Protein AF-A0AAW3HZI1-F1 (afdb_monomer_lite)

Radius of gyration: 35.92 Å; chains: 1; bounding box: 66×34×96 Å

pLDDT: mean 71.45, std 9.19, range [39.97, 85.44]

Structure (mmCIF, N/CA/C/O backbone):
data_AF-A0AAW3HZI1-F1
#
_entry.id   AF-A0AAW3HZI1-F1
#
loop_
_atom_site.group_PDB
_atom_site.id
_atom_site.type_symbol
_atom_site.label_atom_id
_atom_site.label_alt_id
_atom_site.label_comp_id
_atom_site.label_asym_id
_atom_site.label_entity_id
_atom_site.label_seq_id
_atom_site.pdbx_PDB_ins_code
_atom_site.Cartn_x
_atom_site.Cartn_y
_atom_site.Cartn_z
_atom_site.occupancy
_atom_site.B_iso_or_equiv
_atom_site.auth_seq_id
_atom_site.auth_comp_id
_atom_site.auth_asym_id
_atom_site.auth_atom_id
_atom_site.pdbx_PDB_model_num
ATOM 1 N N . MET A 1 1 ? 4.595 4.277 -28.064 1.00 52.09 1 MET A N 1
ATOM 2 C CA . MET A 1 1 ? 5.107 4.530 -29.430 1.00 52.09 1 MET A CA 1
ATOM 3 C C . MET A 1 1 ? 5.640 3.208 -29.965 1.00 52.09 1 MET A C 1
ATOM 5 O O . MET A 1 1 ? 6.454 2.597 -29.286 1.00 52.09 1 MET A O 1
ATOM 9 N N . LYS A 1 2 ? 5.067 2.671 -31.049 1.00 56.81 2 LYS A N 1
ATOM 10 C CA . LYS A 1 2 ? 5.313 1.282 -31.478 1.00 56.81 2 LYS A CA 1
ATOM 11 C C . LYS A 1 2 ? 6.770 1.126 -31.933 1.00 56.81 2 LYS A C 1
ATOM 13 O O . LYS A 1 2 ? 7.226 1.916 -32.753 1.00 56.81 2 LYS A O 1
ATOM 18 N N . TRP A 1 3 ? 7.456 0.094 -31.434 1.00 57.25 3 TRP A N 1
ATOM 19 C CA . TRP A 1 3 ? 8.826 -0.312 -31.801 1.00 57.25 3 TRP A CA 1
ATOM 20 C C . TRP A 1 3 ? 9.090 -0.329 -33.320 1.00 57.25 3 TRP A C 1
ATOM 22 O O . TRP A 1 3 ? 10.230 -0.175 -33.751 1.00 57.25 3 TRP A O 1
ATOM 32 N N . SER A 1 4 ? 8.041 -0.473 -34.139 1.00 62.81 4 SER A N 1
ATOM 33 C CA . SER A 1 4 ? 8.135 -0.394 -35.596 1.00 62.81 4 SER A CA 1
ATOM 34 C C . SER A 1 4 ? 8.578 0.982 -36.101 1.00 62.81 4 SER A C 1
ATOM 36 O O . SER A 1 4 ? 9.429 1.032 -36.972 1.00 62.81 4 SER A O 1
ATOM 38 N N . ILE A 1 5 ? 8.080 2.088 -35.535 1.00 70.06 5 ILE A N 1
ATOM 39 C CA . ILE A 1 5 ? 8.359 3.454 -36.026 1.00 70.06 5 ILE A CA 1
ATOM 40 C C . ILE A 1 5 ? 9.837 3.799 -35.854 1.00 70.06 5 ILE A C 1
ATOM 42 O O . ILE A 1 5 ? 10.472 4.354 -36.743 1.00 70.06 5 ILE A O 1
ATOM 46 N N . VAL A 1 6 ? 10.382 3.421 -34.704 1.00 69.00 6 VAL A N 1
ATOM 47 C CA . VAL A 1 6 ? 11.776 3.639 -34.336 1.00 69.00 6 VAL A CA 1
ATOM 48 C C . VAL A 1 6 ? 12.701 2.875 -35.299 1.00 69.00 6 VAL A C 1
ATOM 50 O O . VAL A 1 6 ? 13.578 3.475 -35.915 1.00 69.00 6 VAL A O 1
ATOM 53 N N . ARG A 1 7 ? 12.406 1.595 -35.570 1.00 72.50 7 ARG A N 1
ATOM 54 C CA . ARG A 1 7 ? 13.121 0.788 -36.579 1.00 72.50 7 ARG A CA 1
ATOM 55 C C . ARG A 1 7 ? 12.982 1.331 -38.007 1.00 72.50 7 ARG A C 1
ATOM 57 O O . ARG A 1 7 ? 13.950 1.293 -38.769 1.00 72.50 7 ARG A O 1
ATOM 64 N N . THR A 1 8 ? 11.811 1.858 -38.369 1.00 76.44 8 THR A N 1
ATOM 65 C CA . THR A 1 8 ? 11.578 2.486 -39.679 1.00 76.44 8 THR A CA 1
ATOM 66 C C . THR A 1 8 ? 12.446 3.732 -39.858 1.00 76.44 8 THR A C 1
ATOM 68 O O . THR A 1 8 ? 13.076 3.880 -40.900 1.00 76.44 8 THR A O 1
ATOM 71 N N . ILE A 1 9 ? 12.544 4.594 -38.842 1.00 78.75 9 IL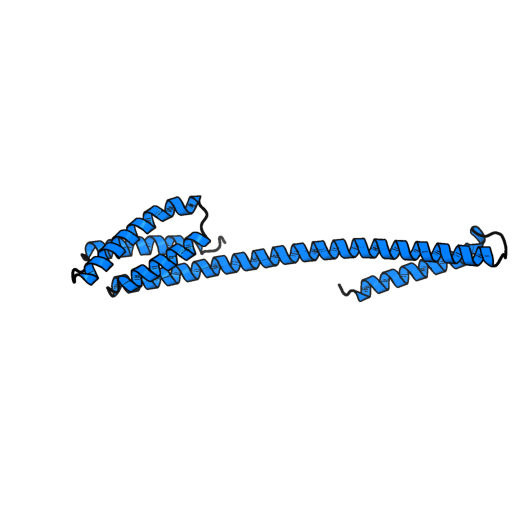E A N 1
ATOM 72 C CA . ILE A 1 9 ? 13.356 5.819 -38.905 1.00 78.75 9 ILE A CA 1
ATOM 73 C C . ILE A 1 9 ? 14.845 5.490 -39.089 1.00 78.75 9 ILE A C 1
ATOM 75 O O . ILE A 1 9 ? 15.500 6.104 -39.931 1.00 78.75 9 ILE A O 1
ATOM 79 N N . TYR A 1 10 ? 15.379 4.491 -38.377 1.00 72.19 10 TYR A N 1
ATOM 80 C CA . TYR A 1 10 ? 16.785 4.095 -38.537 1.00 72.19 10 TYR A CA 1
ATOM 81 C C . TYR A 1 10 ? 17.070 3.452 -39.893 1.00 72.19 10 TYR A C 1
ATOM 83 O O . TYR A 1 10 ? 18.114 3.716 -40.482 1.00 72.19 10 TYR A O 1
ATOM 91 N N . SER A 1 11 ? 16.130 2.662 -40.422 1.00 76.38 11 SER A N 1
ATOM 92 C CA . SER A 1 11 ? 16.260 2.082 -41.765 1.00 76.38 11 SER A CA 1
ATOM 93 C C . SER A 1 11 ? 16.314 3.173 -42.839 1.00 76.38 11 SER A C 1
ATOM 95 O O . SER A 1 11 ? 17.112 3.085 -43.771 1.00 76.38 11 SER A O 1
ATOM 97 N N . ILE A 1 12 ? 15.520 4.238 -42.677 1.00 82.31 12 ILE A N 1
ATOM 98 C CA . ILE A 1 12 ? 15.541 5.403 -43.569 1.00 82.31 12 ILE A CA 1
ATOM 99 C C . ILE A 1 12 ? 16.868 6.160 -43.438 1.00 82.31 12 ILE A C 1
ATOM 101 O O . ILE A 1 12 ? 17.502 6.439 -44.453 1.00 82.31 12 ILE A O 1
ATOM 105 N N . MET A 1 13 ? 17.332 6.453 -42.216 1.00 81.25 13 MET A N 1
ATOM 106 C CA . MET A 1 13 ? 18.620 7.133 -42.015 1.00 81.25 13 MET A CA 1
ATOM 107 C C . MET A 1 13 ? 19.802 6.328 -42.569 1.00 81.25 13 MET A C 1
ATOM 109 O O . MET A 1 13 ? 20.637 6.895 -43.268 1.00 81.25 13 MET A O 1
ATOM 113 N N . GLY A 1 14 ? 19.847 5.013 -42.334 1.00 79.44 14 GLY A N 1
ATOM 114 C CA . GLY A 1 14 ? 20.889 4.141 -42.881 1.00 79.44 14 GLY A CA 1
ATOM 115 C C . GLY A 1 14 ? 20.886 4.109 -44.412 1.00 79.44 14 GLY A C 1
ATOM 116 O O . GLY A 1 14 ? 21.945 4.206 -45.029 1.00 79.44 14 GLY A O 1
ATOM 117 N N . GLY A 1 15 ? 19.701 4.065 -45.030 1.00 80.81 15 GLY A N 1
ATOM 118 C CA . GLY A 1 15 ? 19.552 4.159 -46.485 1.00 80.81 15 GLY A CA 1
ATOM 119 C C . GLY A 1 15 ? 20.051 5.491 -47.054 1.00 80.81 15 GLY A C 1
ATOM 120 O O . GLY A 1 15 ? 20.770 5.501 -48.052 1.00 80.81 15 GLY A O 1
ATOM 121 N N . VAL A 1 16 ? 19.742 6.611 -46.392 1.00 82.31 16 VAL A N 1
ATOM 122 C CA . VAL A 1 16 ? 20.236 7.944 -46.783 1.00 82.31 16 VAL A CA 1
ATOM 123 C C . VAL A 1 16 ? 21.760 8.026 -46.658 1.00 82.31 16 VAL A C 1
ATOM 125 O O . VAL A 1 16 ? 22.422 8.521 -47.569 1.00 82.31 16 VAL A O 1
ATOM 128 N N . SER A 1 17 ? 22.341 7.504 -45.576 1.00 77.69 17 SER A N 1
ATOM 129 C CA . SER A 1 17 ? 23.795 7.474 -45.390 1.00 77.69 17 SER A CA 1
ATOM 130 C C . SER A 1 17 ? 24.508 6.612 -46.437 1.00 77.69 17 SER A C 1
ATOM 132 O O . SER A 1 17 ? 25.537 7.033 -46.962 1.00 77.69 17 SER A O 1
ATOM 134 N N . LEU A 1 18 ? 23.951 5.449 -46.797 1.00 79.94 18 LEU A N 1
ATOM 135 C CA . LEU A 1 18 ? 24.472 4.599 -47.877 1.00 79.94 18 LEU A CA 1
ATOM 136 C C . LEU A 1 18 ? 24.398 5.295 -49.242 1.00 79.94 18 LEU A C 1
ATOM 138 O O . LEU A 1 18 ? 25.352 5.239 -50.016 1.00 79.94 18 LEU A O 1
ATOM 142 N N . TYR A 1 19 ? 23.294 5.991 -49.521 1.00 80.69 19 TYR A N 1
ATOM 143 C CA . TYR A 1 19 ? 23.123 6.768 -50.748 1.00 80.69 19 TYR A CA 1
ATOM 144 C C . TYR A 1 19 ? 24.157 7.903 -50.865 1.00 80.69 19 TYR A C 1
ATOM 146 O O . TYR A 1 19 ? 24.784 8.082 -51.913 1.00 80.69 19 TYR A O 1
ATOM 154 N N . PHE A 1 20 ? 24.402 8.640 -49.778 1.00 80.00 20 PHE A N 1
ATOM 155 C CA . PHE A 1 20 ? 25.441 9.674 -49.740 1.00 80.00 20 PHE A CA 1
ATOM 156 C C . PHE A 1 20 ? 26.854 9.095 -49.890 1.00 80.00 20 PHE A C 1
ATOM 158 O O . PHE A 1 20 ? 27.650 9.643 -50.653 1.00 80.00 20 PHE A O 1
ATOM 165 N N . ALA A 1 21 ? 27.156 7.976 -49.224 1.00 77.25 21 ALA A N 1
ATOM 166 C CA . ALA A 1 21 ? 28.450 7.299 -49.336 1.00 77.25 21 ALA A CA 1
ATOM 167 C C . ALA A 1 21 ? 28.721 6.799 -50.766 1.00 77.25 21 ALA A C 1
ATOM 169 O O . ALA A 1 21 ? 29.821 6.973 -51.282 1.00 77.25 21 ALA A O 1
ATOM 170 N N . GLY A 1 22 ? 27.706 6.250 -51.441 1.00 75.81 22 GLY A N 1
ATOM 171 C CA . GLY A 1 22 ? 27.824 5.802 -52.830 1.00 75.81 22 GLY A CA 1
ATOM 172 C C . GLY A 1 22 ? 28.039 6.953 -53.819 1.00 75.81 22 GLY A C 1
ATOM 173 O O . GLY A 1 22 ? 28.925 6.878 -54.664 1.00 75.81 22 GLY A O 1
ATOM 174 N N . THR A 1 23 ? 27.272 8.040 -53.691 1.00 78.75 23 THR A N 1
ATOM 175 C CA . THR A 1 23 ? 27.338 9.195 -54.615 1.00 78.75 23 THR A CA 1
ATOM 176 C C . THR A 1 23 ? 28.601 10.042 -54.462 1.00 78.75 23 THR A C 1
ATOM 178 O O . THR A 1 23 ? 29.004 10.711 -55.407 1.00 78.75 23 THR A O 1
ATOM 181 N N . HIS A 1 24 ? 29.236 10.025 -53.288 1.00 78.19 24 HIS A N 1
ATOM 182 C CA . HIS A 1 24 ? 30.436 10.817 -52.998 1.00 78.19 24 HIS A CA 1
ATOM 183 C C . HIS A 1 24 ? 31.712 9.973 -52.895 1.00 78.19 24 HIS A C 1
ATOM 185 O O . HIS A 1 24 ? 32.760 10.503 -52.523 1.00 78.19 24 HIS A O 1
ATOM 191 N N . LYS A 1 25 ? 31.644 8.682 -53.241 1.00 71.56 25 LYS A N 1
ATOM 192 C CA . LYS A 1 25 ? 32.754 7.722 -53.162 1.00 71.56 25 LYS A CA 1
ATOM 193 C C . LYS A 1 25 ? 34.033 8.232 -53.838 1.00 71.56 25 LYS A C 1
ATOM 195 O O . LYS A 1 25 ? 35.118 8.108 -53.277 1.00 71.56 25 LYS A O 1
ATOM 200 N N . GLU A 1 26 ? 33.893 8.876 -54.995 1.00 69.31 26 GLU A N 1
ATOM 201 C CA . GLU A 1 26 ? 35.005 9.420 -55.792 1.00 69.31 26 GLU A CA 1
ATOM 202 C C . GLU A 1 26 ? 35.805 10.517 -55.070 1.00 69.31 26 GLU A C 1
ATOM 204 O O . GLU A 1 26 ? 36.959 10.761 -55.407 1.00 69.31 26 GLU A O 1
ATOM 209 N N . LYS A 1 27 ? 35.234 11.167 -54.045 1.00 68.69 27 LYS A N 1
ATOM 210 C CA . LYS A 1 27 ? 35.961 12.149 -53.221 1.00 68.69 27 LYS A CA 1
ATOM 211 C C . LYS A 1 27 ? 36.895 11.499 -52.198 1.00 68.69 27 LYS A C 1
ATOM 213 O O . LYS A 1 27 ? 37.758 12.184 -51.659 1.00 68.69 27 LYS A O 1
ATOM 218 N N . PHE A 1 28 ? 36.698 10.215 -51.902 1.00 62.69 28 PHE A N 1
ATOM 219 C CA . PHE A 1 28 ? 37.429 9.486 -50.862 1.00 62.69 28 PHE A CA 1
ATOM 220 C C . PHE A 1 28 ? 38.364 8.418 -51.426 1.00 62.69 28 PHE A C 1
ATOM 222 O O . PHE A 1 28 ? 39.363 8.092 -50.790 1.00 62.69 28 PHE A O 1
ATOM 229 N N . ILE A 1 29 ? 38.061 7.885 -52.610 1.00 68.06 29 ILE A N 1
ATOM 230 C CA . ILE A 1 29 ? 38.869 6.864 -53.272 1.00 68.06 29 ILE A CA 1
ATOM 231 C C . ILE A 1 29 ? 39.241 7.364 -54.664 1.00 68.06 29 ILE A C 1
ATOM 233 O O . ILE A 1 29 ? 38.394 7.452 -55.550 1.00 68.06 29 ILE A O 1
ATOM 237 N N . SER A 1 30 ? 40.527 7.640 -54.861 1.00 62.03 30 SER A N 1
ATOM 238 C CA . SER A 1 30 ? 41.097 7.961 -56.170 1.00 62.03 30 SER A CA 1
ATOM 239 C C . SER A 1 30 ? 41.748 6.705 -56.756 1.00 62.03 30 SER A C 1
ATOM 241 O O . SER A 1 30 ? 42.955 6.514 -56.630 1.00 62.03 30 SER A O 1
ATOM 243 N N . GLY A 1 31 ? 40.950 5.808 -57.345 1.00 61.97 31 GLY A N 1
ATOM 244 C CA . GLY A 1 31 ? 41.444 4.609 -58.041 1.00 61.97 31 GLY A CA 1
ATOM 245 C C . GLY A 1 31 ? 40.458 3.434 -58.065 1.00 61.97 31 GLY A C 1
ATOM 246 O O . GLY A 1 31 ? 39.653 3.273 -57.157 1.00 61.97 31 GLY A O 1
ATOM 247 N N . THR A 1 32 ? 40.532 2.591 -59.098 1.00 62.53 32 THR A N 1
ATOM 248 C CA . THR A 1 32 ? 39.622 1.455 -59.367 1.00 62.53 32 THR A CA 1
ATOM 249 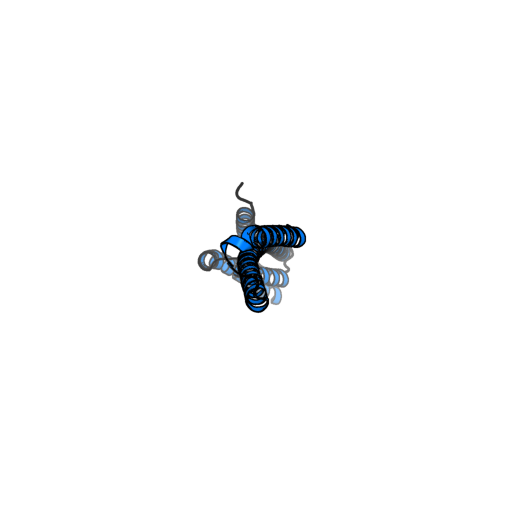C C . THR A 1 32 ? 40.166 0.108 -58.864 1.00 62.53 32 THR A C 1
ATOM 251 O O . THR A 1 32 ? 40.095 -0.906 -59.558 1.00 62.53 32 THR A O 1
ATOM 254 N N . ASN A 1 33 ? 40.731 0.077 -57.654 1.00 75.56 33 ASN A N 1
ATOM 255 C CA . ASN A 1 33 ? 41.208 -1.167 -57.040 1.00 75.56 33 ASN A CA 1
ATOM 256 C C . ASN A 1 33 ? 40.074 -1.848 -56.258 1.00 75.56 33 ASN A C 1
ATOM 258 O O . ASN A 1 33 ? 39.544 -1.275 -55.306 1.00 75.56 33 ASN A O 1
ATOM 262 N N . VAL A 1 34 ? 39.741 -3.089 -56.626 1.00 73.06 34 VAL A N 1
ATOM 263 C CA . VAL A 1 34 ? 38.637 -3.873 -56.030 1.00 73.06 34 VAL A CA 1
ATOM 264 C C . VAL A 1 34 ? 38.792 -4.039 -54.509 1.00 73.06 34 VAL A C 1
ATOM 266 O O . VAL A 1 34 ? 37.808 -3.944 -53.777 1.00 73.06 34 VAL A O 1
ATOM 269 N N . ASP A 1 35 ? 40.023 -4.199 -54.017 1.00 73.25 35 ASP A N 1
ATOM 270 C CA . ASP A 1 35 ? 40.304 -4.331 -52.579 1.00 73.25 35 ASP A CA 1
ATOM 271 C C . ASP A 1 35 ? 40.024 -3.039 -51.794 1.00 73.25 35 ASP A C 1
ATOM 273 O O . ASP A 1 35 ? 39.541 -3.076 -50.659 1.00 73.25 35 ASP A O 1
ATOM 277 N N . VAL A 1 36 ? 40.281 -1.879 -52.409 1.00 74.06 36 VAL A N 1
ATOM 278 C CA . VAL A 1 36 ? 40.040 -0.561 -51.799 1.00 74.06 36 VAL A CA 1
ATOM 279 C C . VAL A 1 36 ? 38.539 -0.280 -51.722 1.00 74.06 36 VAL A C 1
ATOM 281 O O . VAL A 1 36 ? 38.048 0.228 -50.714 1.00 74.06 36 VAL A O 1
ATOM 284 N N . ASP A 1 37 ? 37.795 -0.695 -52.745 1.00 72.81 37 ASP A N 1
ATOM 285 C CA . ASP A 1 37 ? 36.337 -0.602 -52.780 1.00 72.81 37 ASP A CA 1
ATOM 286 C C . ASP A 1 37 ? 35.670 -1.470 -51.711 1.00 72.81 37 ASP A C 1
ATOM 288 O O . ASP A 1 37 ? 34.771 -1.004 -51.005 1.00 72.81 37 ASP A O 1
ATOM 292 N N . LEU A 1 38 ? 36.124 -2.717 -51.552 1.00 78.75 38 LEU A N 1
ATOM 293 C CA . LEU A 1 38 ? 35.603 -3.618 -50.526 1.00 78.75 38 LEU A CA 1
ATOM 294 C C . LEU A 1 38 ? 35.899 -3.088 -49.115 1.00 78.75 38 LEU A C 1
ATOM 296 O O . LEU A 1 38 ? 35.016 -3.091 -48.255 1.00 78.75 38 LEU A O 1
ATOM 300 N N . SER A 1 39 ? 37.116 -2.585 -48.887 1.00 78.31 39 SER A N 1
ATOM 301 C CA . SER A 1 39 ? 37.526 -1.994 -47.607 1.00 78.31 39 SER A CA 1
ATOM 302 C C . SER A 1 39 ? 36.697 -0.754 -47.244 1.00 78.31 39 SER A C 1
ATOM 304 O O . SER A 1 39 ? 36.273 -0.599 -46.093 1.00 78.31 39 SER A O 1
ATOM 306 N N . TYR A 1 40 ? 36.382 0.095 -48.226 1.00 79.00 40 TYR A N 1
ATOM 307 C CA . TYR A 1 40 ? 35.528 1.265 -48.023 1.00 79.00 40 TYR A CA 1
ATOM 308 C C . TYR A 1 40 ? 34.109 0.877 -47.601 1.00 79.00 40 TYR A C 1
ATOM 310 O O . TYR A 1 40 ? 33.614 1.365 -46.584 1.00 79.00 40 TYR A O 1
ATOM 318 N N . TRP A 1 41 ? 33.467 -0.048 -48.321 1.00 78.75 41 TRP A N 1
ATOM 319 C CA . TRP A 1 41 ? 32.118 -0.504 -47.974 1.00 78.75 41 TRP A CA 1
ATOM 320 C C . TRP A 1 41 ? 32.069 -1.229 -46.629 1.00 78.75 41 TRP A C 1
ATOM 322 O O . TRP A 1 41 ? 31.125 -1.018 -45.866 1.00 78.75 41 TRP A O 1
ATOM 332 N N . ALA A 1 42 ? 33.096 -2.018 -46.299 1.00 77.94 42 ALA A N 1
ATOM 333 C CA . ALA A 1 42 ? 33.224 -2.636 -44.982 1.00 77.94 42 ALA A CA 1
ATOM 334 C C . ALA A 1 42 ? 33.292 -1.573 -43.873 1.00 77.94 42 ALA A C 1
ATOM 336 O O . ALA A 1 42 ? 32.569 -1.663 -42.882 1.00 77.94 42 ALA A O 1
ATOM 337 N N . THR A 1 43 ? 34.080 -0.515 -44.076 1.00 80.00 43 THR A N 1
ATOM 338 C CA . THR A 1 43 ? 34.211 0.593 -43.117 1.00 80.00 43 THR A CA 1
ATOM 339 C C . THR A 1 43 ? 32.891 1.349 -42.934 1.00 80.00 43 THR A C 1
ATOM 341 O O . THR A 1 43 ? 32.484 1.627 -41.804 1.00 80.00 43 THR A O 1
ATOM 344 N N . VAL A 1 44 ? 32.177 1.634 -44.029 1.00 80.25 44 VAL A N 1
ATOM 345 C CA . VAL A 1 44 ? 30.852 2.277 -43.993 1.00 80.25 44 VAL A CA 1
ATOM 346 C C . VAL A 1 44 ? 29.835 1.403 -43.251 1.00 80.25 44 VAL A C 1
ATOM 348 O O . VAL A 1 44 ? 29.080 1.911 -42.419 1.00 80.25 44 VAL A O 1
ATOM 351 N N . ALA A 1 45 ? 29.837 0.090 -43.495 1.00 77.69 45 ALA A N 1
ATOM 352 C CA . ALA A 1 45 ? 28.947 -0.851 -42.820 1.00 77.69 45 ALA A CA 1
ATOM 353 C C . ALA A 1 45 ? 29.207 -0.907 -41.305 1.00 77.69 45 ALA A C 1
ATOM 355 O O . ALA A 1 45 ? 28.263 -0.829 -40.517 1.00 77.69 45 ALA A O 1
ATOM 356 N N . THR A 1 46 ? 30.473 -0.974 -40.882 1.00 82.25 46 THR A N 1
ATOM 357 C CA . THR A 1 46 ? 30.844 -0.963 -39.459 1.00 82.25 46 THR A CA 1
ATOM 358 C C . THR A 1 46 ? 30.442 0.345 -38.777 1.00 82.25 46 THR A C 1
ATOM 360 O O . THR A 1 46 ? 29.915 0.323 -37.664 1.00 82.25 46 THR A O 1
ATOM 363 N N . PHE A 1 47 ? 30.633 1.486 -39.444 1.00 78.88 47 PHE A N 1
ATOM 364 C CA . PHE A 1 47 ? 30.242 2.788 -38.904 1.00 78.88 47 PHE A CA 1
ATOM 365 C C . PHE A 1 47 ? 28.721 2.904 -38.716 1.00 78.88 47 PHE A C 1
ATOM 367 O O . PHE A 1 47 ? 28.249 3.366 -37.675 1.00 78.88 47 PHE A O 1
ATOM 374 N N . LEU A 1 48 ? 27.941 2.418 -39.686 1.00 78.62 48 LEU A N 1
ATOM 375 C CA . LEU A 1 48 ? 26.480 2.374 -39.588 1.00 78.62 48 LEU A CA 1
ATOM 376 C C . LEU A 1 48 ? 26.000 1.445 -38.471 1.00 78.62 48 LEU A C 1
ATOM 378 O O . LEU A 1 48 ? 25.113 1.824 -37.705 1.00 78.62 48 LEU A O 1
ATOM 382 N N . ALA A 1 49 ? 26.606 0.264 -38.338 1.00 78.00 49 ALA A N 1
ATOM 383 C CA . ALA A 1 49 ? 26.286 -0.669 -37.261 1.00 78.00 49 ALA A CA 1
ATOM 384 C C . ALA A 1 49 ? 26.523 -0.040 -35.877 1.00 78.00 49 ALA A C 1
ATOM 386 O O . ALA A 1 49 ? 25.692 -0.186 -34.979 1.00 78.00 49 ALA A O 1
ATOM 387 N N . LEU A 1 50 ? 27.610 0.722 -35.720 1.00 76.94 50 LEU A N 1
ATOM 388 C CA . LEU A 1 50 ? 27.927 1.413 -34.472 1.00 76.94 50 LEU A CA 1
ATOM 389 C C . LEU A 1 50 ? 26.896 2.500 -34.127 1.00 76.94 50 LEU A C 1
ATOM 391 O O . LEU A 1 50 ? 26.459 2.593 -32.980 1.00 76.94 50 LEU A O 1
ATOM 395 N N . LEU A 1 51 ? 26.470 3.302 -35.108 1.00 76.75 51 LEU A N 1
ATOM 396 C CA . LEU A 1 51 ? 25.460 4.345 -34.894 1.00 76.75 51 LEU A CA 1
ATOM 397 C C . LEU A 1 51 ? 24.102 3.766 -34.489 1.00 76.75 51 LEU A C 1
ATOM 399 O O . LEU A 1 51 ? 23.454 4.299 -33.586 1.00 76.75 51 LEU A O 1
ATOM 403 N N . ILE A 1 52 ? 23.693 2.659 -35.117 1.00 78.75 52 ILE A N 1
ATOM 404 C CA . ILE A 1 52 ? 22.462 1.948 -34.753 1.00 78.75 52 ILE A CA 1
ATOM 405 C C . ILE A 1 52 ? 22.568 1.423 -33.318 1.00 78.75 52 ILE A C 1
ATOM 407 O O . ILE A 1 52 ? 21.667 1.668 -32.519 1.00 78.75 52 ILE A O 1
ATOM 411 N N . ALA A 1 53 ? 23.688 0.790 -32.959 1.00 74.62 53 ALA A N 1
ATOM 412 C CA . ALA A 1 53 ? 23.897 0.259 -31.614 1.00 74.62 53 ALA A CA 1
ATOM 413 C C . ALA A 1 53 ? 23.827 1.354 -30.532 1.00 74.62 53 ALA A C 1
ATOM 415 O O . ALA A 1 53 ? 23.151 1.185 -29.517 1.00 74.62 53 ALA A O 1
ATOM 416 N N . ILE A 1 54 ? 24.463 2.511 -30.752 1.00 71.75 54 ILE A N 1
ATOM 417 C CA . ILE A 1 54 ? 24.403 3.643 -29.810 1.00 71.75 54 ILE A CA 1
ATOM 418 C C . ILE A 1 54 ? 22.966 4.167 -29.682 1.00 71.75 54 ILE A C 1
ATOM 420 O O . ILE A 1 54 ? 22.490 4.404 -28.568 1.00 71.75 54 ILE A O 1
ATOM 424 N N . ALA A 1 55 ? 22.254 4.322 -30.801 1.00 72.00 55 ALA A N 1
ATOM 425 C CA . ALA A 1 55 ? 20.869 4.780 -30.796 1.00 72.00 55 ALA A CA 1
ATOM 426 C C . ALA A 1 55 ? 19.942 3.808 -30.044 1.00 72.00 55 ALA A C 1
ATOM 428 O O . ALA A 1 55 ? 19.096 4.249 -29.261 1.00 72.00 55 ALA A O 1
ATOM 429 N N . GLU A 1 56 ? 20.130 2.497 -30.217 1.00 72.19 56 GLU A N 1
ATOM 430 C CA . GLU A 1 56 ? 19.379 1.465 -29.498 1.00 72.19 56 GLU A CA 1
ATOM 431 C C . GLU A 1 56 ? 19.654 1.489 -27.993 1.00 72.19 56 GLU A C 1
ATOM 433 O O . GLU A 1 56 ? 18.715 1.376 -27.199 1.00 72.19 56 GLU A O 1
ATOM 438 N N . ILE A 1 57 ? 20.906 1.702 -27.580 1.00 71.50 57 ILE A N 1
ATOM 439 C CA . ILE A 1 57 ? 21.276 1.815 -26.163 1.00 71.50 57 ILE A CA 1
ATOM 440 C C . ILE A 1 57 ? 20.617 3.046 -25.530 1.00 71.50 57 ILE A C 1
ATOM 442 O O . ILE A 1 57 ? 19.996 2.936 -24.470 1.00 71.50 57 ILE A O 1
ATOM 446 N N . VAL A 1 58 ? 20.693 4.211 -26.182 1.00 69.62 58 VAL A N 1
ATOM 447 C CA . VAL A 1 58 ? 20.085 5.456 -25.677 1.00 69.62 58 VAL A CA 1
ATOM 448 C C . VAL A 1 58 ? 18.563 5.325 -25.593 1.00 69.62 58 VAL A C 1
ATOM 450 O O . VAL A 1 58 ? 17.957 5.709 -24.587 1.00 69.62 58 VAL A O 1
ATOM 453 N N . HIS A 1 59 ? 17.936 4.740 -26.615 1.00 70.38 59 HIS A N 1
ATOM 454 C CA . HIS A 1 59 ? 16.495 4.508 -26.621 1.00 70.38 59 HIS A CA 1
ATOM 455 C C . HIS A 1 59 ? 16.070 3.530 -25.519 1.00 70.38 59 HIS A C 1
ATOM 457 O O . HIS A 1 59 ? 15.113 3.801 -24.790 1.00 70.38 59 HIS A O 1
ATOM 463 N N . SER A 1 60 ? 16.815 2.438 -25.341 1.00 63.62 60 SER A N 1
ATOM 464 C CA . SER A 1 60 ? 16.569 1.450 -24.286 1.00 63.62 60 SER A CA 1
ATOM 465 C C . SER A 1 60 ? 16.717 2.068 -22.897 1.00 63.62 60 SER A C 1
ATOM 467 O O . SER A 1 60 ? 15.866 1.858 -22.037 1.00 63.62 60 SER A O 1
ATOM 469 N N . ALA A 1 61 ? 17.729 2.911 -22.681 1.00 63.34 61 ALA A N 1
ATOM 470 C CA . ALA A 1 61 ? 17.908 3.633 -21.424 1.00 63.34 61 ALA A CA 1
ATOM 471 C C . ALA A 1 61 ? 16.730 4.578 -21.122 1.00 63.34 61 ALA A C 1
ATOM 473 O O . ALA A 1 61 ? 16.261 4.648 -19.983 1.00 63.34 61 ALA A O 1
ATOM 474 N N . HIS A 1 62 ? 16.213 5.281 -22.134 1.00 68.12 62 HIS A N 1
ATOM 475 C CA . HIS A 1 62 ? 15.053 6.157 -21.974 1.00 68.12 62 HIS A CA 1
ATOM 476 C C . HIS A 1 62 ? 13.762 5.368 -21.701 1.00 68.12 62 HIS A C 1
ATOM 478 O O . HIS A 1 62 ? 12.977 5.742 -20.826 1.00 68.12 62 HIS A O 1
ATOM 484 N N . ALA A 1 63 ? 13.549 4.254 -22.408 1.00 60.16 63 ALA A N 1
ATOM 485 C CA . ALA A 1 63 ? 12.415 3.363 -22.179 1.00 60.16 63 ALA A CA 1
ATOM 486 C C . ALA A 1 63 ? 12.430 2.790 -20.753 1.00 60.16 63 ALA A C 1
ATOM 488 O O . ALA A 1 63 ? 11.405 2.818 -20.073 1.00 60.16 63 ALA A O 1
ATOM 489 N N . THR A 1 64 ? 13.598 2.370 -20.260 1.00 60.34 64 THR A N 1
ATOM 490 C CA . THR A 1 64 ? 13.777 1.867 -18.890 1.00 60.34 64 THR A CA 1
ATOM 491 C C . THR A 1 64 ? 13.469 2.934 -17.840 1.00 60.34 64 THR A C 1
ATOM 493 O O . THR A 1 64 ? 12.734 2.658 -16.895 1.00 60.34 64 THR A O 1
ATOM 496 N N . LYS A 1 65 ? 13.940 4.177 -18.020 1.00 62.94 65 LYS A N 1
ATOM 497 C CA . LYS A 1 65 ? 13.603 5.292 -17.113 1.00 62.94 65 LYS A CA 1
ATOM 498 C C . LYS A 1 65 ? 12.102 5.593 -17.096 1.00 62.94 65 LYS A C 1
ATOM 500 O O . LYS A 1 65 ? 11.530 5.824 -16.033 1.00 62.94 65 LYS A O 1
ATOM 505 N N . SER A 1 66 ? 11.450 5.558 -18.260 1.00 58.03 66 SER A N 1
ATOM 506 C CA . SER A 1 66 ? 10.002 5.767 -18.373 1.00 58.03 66 SER A CA 1
ATOM 507 C C . SER A 1 66 ? 9.198 4.646 -17.702 1.00 58.03 66 SER A C 1
ATOM 509 O O . SER A 1 66 ? 8.235 4.931 -16.991 1.00 58.03 66 SER A O 1
ATOM 511 N N . LEU A 1 67 ? 9.622 3.389 -17.860 1.00 51.31 67 LEU A N 1
ATOM 512 C CA . LEU A 1 67 ? 9.050 2.235 -17.161 1.00 51.31 67 LEU A CA 1
ATOM 513 C C . LEU A 1 67 ? 9.220 2.356 -15.646 1.00 51.31 67 LEU A C 1
ATOM 515 O O . LEU A 1 67 ? 8.255 2.172 -14.911 1.00 51.31 67 LEU A O 1
ATOM 519 N N . GLN A 1 68 ? 10.411 2.727 -15.175 1.00 52.28 68 GLN A N 1
ATOM 520 C CA . GLN A 1 68 ? 10.673 2.932 -13.753 1.00 52.28 68 GLN A CA 1
ATOM 521 C C . GLN A 1 68 ? 9.764 4.021 -13.165 1.00 52.28 68 GLN A C 1
ATOM 523 O O . GLN A 1 68 ? 9.152 3.806 -12.121 1.00 52.28 68 GLN A O 1
ATOM 528 N N . ALA A 1 69 ? 9.602 5.152 -13.858 1.00 62.22 69 ALA A N 1
ATOM 529 C CA . ALA A 1 69 ? 8.687 6.214 -13.439 1.00 62.22 69 ALA A CA 1
ATOM 530 C C . ALA A 1 69 ? 7.224 5.734 -13.382 1.00 62.22 69 ALA A C 1
ATOM 532 O O . ALA A 1 69 ? 6.512 6.020 -12.420 1.00 62.22 69 ALA A O 1
ATOM 533 N N . MET A 1 70 ? 6.786 4.950 -14.373 1.00 57.88 70 MET A N 1
ATOM 534 C CA . MET A 1 70 ? 5.433 4.388 -14.418 1.00 57.88 70 MET A CA 1
ATOM 535 C C . MET A 1 70 ? 5.190 3.367 -13.297 1.00 57.88 70 MET A C 1
ATOM 537 O O . MET A 1 70 ? 4.118 3.363 -12.690 1.00 57.88 70 MET A O 1
ATOM 541 N N . VAL A 1 71 ? 6.180 2.532 -12.977 1.00 50.06 71 VAL A N 1
ATOM 542 C CA . VAL A 1 71 ? 6.113 1.569 -11.867 1.00 50.06 71 VAL A CA 1
ATOM 543 C C . VAL A 1 71 ? 6.043 2.296 -10.528 1.00 50.06 71 VAL A C 1
ATOM 545 O O . VAL A 1 71 ? 5.167 1.981 -9.727 1.00 50.06 71 VAL A O 1
ATOM 548 N N . VAL A 1 72 ? 6.882 3.312 -10.304 1.00 62.09 72 VAL A N 1
ATOM 549 C CA . VAL A 1 72 ? 6.843 4.131 -9.079 1.00 62.09 72 VAL A CA 1
ATOM 550 C C . VAL A 1 72 ? 5.483 4.811 -8.922 1.00 62.09 72 VAL A C 1
ATOM 552 O O . VAL A 1 72 ? 4.884 4.744 -7.852 1.00 62.09 72 VAL A O 1
ATOM 555 N N . GLN A 1 73 ? 4.940 5.396 -9.992 1.00 66.00 73 GLN A N 1
ATOM 556 C CA . GLN A 1 73 ? 3.619 6.025 -9.959 1.00 66.00 73 GLN A CA 1
ATOM 557 C C . GLN A 1 73 ? 2.497 5.009 -9.689 1.00 66.00 73 GLN A C 1
ATOM 559 O O . GLN A 1 73 ? 1.552 5.300 -8.955 1.00 66.00 73 GLN A O 1
ATOM 564 N N . THR A 1 74 ? 2.596 3.809 -10.263 1.00 51.91 74 THR A N 1
ATOM 565 C CA . THR A 1 74 ? 1.615 2.733 -10.058 1.00 51.91 74 THR A CA 1
ATOM 566 C C . THR A 1 74 ? 1.674 2.192 -8.630 1.00 51.91 74 THR A C 1
ATOM 568 O O . THR A 1 74 ? 0.628 1.982 -8.020 1.00 51.91 74 THR A O 1
ATOM 571 N N . LEU A 1 75 ? 2.874 2.020 -8.070 1.00 50.19 75 LEU A N 1
ATOM 572 C CA . LEU A 1 75 ? 3.078 1.621 -6.676 1.00 50.19 75 LEU A CA 1
ATOM 573 C C . LEU A 1 75 ? 2.574 2.692 -5.706 1.00 50.19 75 LEU A C 1
ATOM 575 O O . LEU A 1 75 ? 1.885 2.353 -4.752 1.00 50.19 75 LEU A O 1
ATOM 579 N N . ALA A 1 76 ? 2.825 3.974 -5.982 1.00 60.97 76 ALA A N 1
ATOM 580 C CA . ALA A 1 76 ? 2.306 5.075 -5.171 1.00 60.97 76 ALA A CA 1
ATOM 581 C C . ALA A 1 76 ? 0.769 5.121 -5.180 1.00 60.97 76 ALA A C 1
ATOM 583 O O . ALA A 1 76 ? 0.146 5.277 -4.132 1.00 60.97 76 ALA A O 1
ATOM 584 N N . ARG A 1 77 ? 0.139 4.922 -6.348 1.00 55.41 77 ARG A N 1
ATOM 585 C CA . ARG A 1 77 ? -1.328 4.840 -6.454 1.00 55.41 77 ARG A CA 1
ATOM 586 C C . ARG A 1 77 ? -1.900 3.637 -5.710 1.00 55.41 77 ARG A C 1
ATOM 588 O O . ARG A 1 77 ? -2.910 3.790 -5.035 1.00 55.41 77 ARG A O 1
ATOM 595 N N . ARG A 1 78 ? -1.270 2.462 -5.812 1.00 42.50 78 ARG A N 1
ATOM 596 C CA . ARG A 1 78 ? -1.694 1.271 -5.058 1.00 42.50 78 ARG A CA 1
ATOM 597 C C . ARG A 1 78 ? -1.531 1.467 -3.554 1.00 42.50 78 ARG A C 1
ATOM 599 O O . ARG A 1 78 ? -2.486 1.235 -2.835 1.00 42.50 78 ARG A O 1
ATOM 606 N N . GLY A 1 79 ? -0.399 2.005 -3.103 1.00 58.47 79 GLY A N 1
ATOM 607 C CA . GLY A 1 79 ? -0.178 2.321 -1.691 1.00 58.47 79 GLY A CA 1
ATOM 608 C C . GLY A 1 79 ? -1.208 3.306 -1.131 1.00 58.47 79 GLY A C 1
ATOM 609 O O . GLY A 1 79 ? -1.700 3.106 -0.028 1.00 58.47 79 GLY A O 1
ATOM 610 N N . ALA A 1 80 ? -1.603 4.324 -1.903 1.00 60.41 80 ALA A N 1
ATOM 611 C CA . ALA A 1 80 ? -2.681 5.228 -1.505 1.00 60.41 80 ALA A CA 1
ATOM 612 C C . ALA A 1 80 ? -4.035 4.500 -1.393 1.00 60.41 80 ALA A C 1
ATOM 614 O O . ALA A 1 80 ? -4.752 4.682 -0.412 1.00 60.41 80 ALA A O 1
ATOM 615 N N . ILE A 1 81 ? -4.373 3.642 -2.364 1.00 57.69 81 ILE A N 1
ATOM 616 C CA . ILE A 1 81 ? -5.603 2.831 -2.335 1.00 57.69 81 ILE A CA 1
ATOM 617 C C . ILE A 1 81 ? -5.609 1.891 -1.123 1.00 57.69 81 ILE A C 1
ATOM 619 O O . ILE A 1 81 ? -6.607 1.844 -0.408 1.00 57.69 81 ILE A O 1
ATOM 623 N N . ASP A 1 82 ? -4.496 1.213 -0.847 1.00 63.16 82 ASP A N 1
ATOM 624 C CA . ASP A 1 82 ? -4.357 0.294 0.285 1.00 63.16 82 ASP A CA 1
ATOM 625 C C . ASP A 1 82 ? -4.456 1.038 1.626 1.00 63.16 82 ASP A C 1
ATOM 627 O O . ASP A 1 82 ? -5.083 0.547 2.560 1.00 63.16 82 ASP A O 1
ATOM 631 N N . GLN A 1 83 ? -3.925 2.262 1.723 1.00 63.50 83 GLN A N 1
ATOM 632 C CA . GLN A 1 83 ? -4.096 3.111 2.907 1.00 63.50 83 GLN A CA 1
ATOM 633 C C . GLN A 1 83 ? -5.554 3.540 3.118 1.00 63.50 83 GLN A C 1
ATOM 635 O O . GLN A 1 83 ? -6.028 3.570 4.256 1.00 63.50 83 GLN A O 1
ATOM 640 N N . HIS A 1 84 ? -6.286 3.866 2.050 1.00 60.97 84 HIS A N 1
ATOM 641 C CA . HIS A 1 84 ? -7.713 4.184 2.144 1.00 60.97 84 HIS A CA 1
ATOM 642 C C . HIS A 1 84 ? -8.556 2.951 2.500 1.00 60.97 84 HIS A C 1
ATOM 644 O O . HIS A 1 84 ? -9.453 3.058 3.338 1.00 60.97 84 HIS A O 1
ATOM 650 N N . ALA A 1 85 ? -8.237 1.786 1.930 1.00 64.19 85 ALA A N 1
ATOM 651 C CA . ALA A 1 85 ? -8.871 0.515 2.274 1.00 64.19 85 ALA A CA 1
ATOM 652 C C . ALA A 1 85 ? -8.618 0.147 3.745 1.00 64.19 85 ALA A C 1
ATOM 654 O O . ALA A 1 85 ? -9.570 -0.079 4.489 1.00 64.19 85 ALA A O 1
ATOM 655 N N . ALA A 1 86 ? -7.368 0.242 4.210 1.00 71.62 86 ALA A N 1
ATOM 656 C CA . ALA A 1 86 ? -6.999 -0.018 5.600 1.00 71.62 86 ALA A CA 1
ATOM 657 C C . ALA A 1 86 ? -7.731 0.902 6.595 1.00 71.62 86 ALA A C 1
ATOM 659 O O . ALA A 1 86 ? -8.121 0.463 7.678 1.00 71.62 86 ALA A O 1
ATOM 660 N N . LYS A 1 87 ? -7.970 2.175 6.239 1.00 73.75 87 LYS A N 1
ATOM 661 C CA . LYS A 1 87 ? -8.798 3.093 7.046 1.00 73.75 87 LYS A CA 1
ATOM 662 C C . LYS A 1 87 ? -10.263 2.642 7.104 1.00 73.75 87 LYS A C 1
ATOM 664 O O . LYS A 1 87 ? -10.858 2.688 8.180 1.00 73.75 87 LYS A O 1
ATOM 669 N N . GLY A 1 88 ? -10.830 2.190 5.984 1.00 76.00 88 GLY A N 1
ATOM 670 C CA . GLY A 1 88 ? -12.183 1.628 5.925 1.00 76.00 88 GLY A CA 1
ATOM 671 C C . GLY A 1 88 ? -12.340 0.378 6.797 1.00 76.00 88 GLY A C 1
ATOM 672 O O . GLY A 1 88 ? -13.278 0.293 7.591 1.00 76.00 88 GLY A O 1
ATOM 673 N N . ASP A 1 89 ? -11.372 -0.534 6.733 1.00 78.19 89 ASP A N 1
ATOM 674 C CA . ASP A 1 89 ? -11.354 -1.756 7.543 1.00 78.19 89 ASP A CA 1
ATOM 675 C C . ASP A 1 89 ? -11.209 -1.450 9.042 1.00 78.19 89 ASP A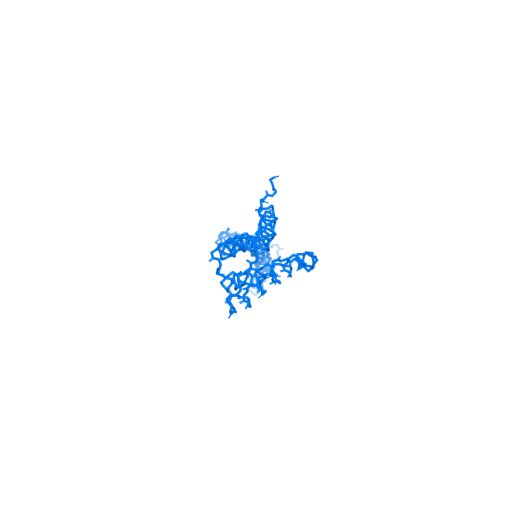 C 1
ATOM 677 O O . ASP A 1 89 ? -11.904 -2.039 9.873 1.00 78.19 89 ASP A O 1
ATOM 681 N N . CYS A 1 90 ? -10.389 -0.455 9.405 1.00 81.19 90 CYS A N 1
ATOM 682 C CA . CYS A 1 90 ? -10.282 0.031 10.784 1.00 81.19 90 CYS A CA 1
ATOM 683 C C . CYS A 1 90 ? -11.617 0.576 11.323 1.00 81.19 90 CYS A C 1
ATOM 685 O O . CYS A 1 90 ? -11.985 0.293 12.465 1.00 81.19 90 CYS A O 1
ATOM 687 N N . LEU A 1 91 ? -12.355 1.348 10.516 1.00 81.19 91 LEU A N 1
ATOM 688 C CA . LEU A 1 91 ? -13.672 1.872 10.897 1.00 81.19 91 LEU A CA 1
ATOM 689 C C . LEU A 1 91 ? -14.705 0.749 11.060 1.00 81.19 91 LEU A C 1
ATOM 691 O O . LEU A 1 91 ? -15.496 0.778 12.006 1.00 81.19 91 LEU A O 1
ATOM 695 N N . ASN A 1 92 ? -14.673 -0.256 10.182 1.00 81.81 92 ASN A N 1
ATOM 696 C CA . ASN A 1 92 ? -15.549 -1.420 10.277 1.00 81.81 92 ASN A CA 1
ATOM 697 C C . ASN A 1 92 ? -15.285 -2.221 11.564 1.00 81.81 92 ASN A C 1
ATOM 699 O O . ASN A 1 92 ? -16.221 -2.543 12.297 1.00 81.81 92 ASN A O 1
ATOM 703 N N . LEU A 1 93 ? -14.017 -2.466 11.908 1.00 81.38 93 LEU A N 1
ATOM 704 C CA . LEU A 1 93 ? -13.676 -3.134 13.165 1.00 81.38 93 LEU A CA 1
ATOM 705 C C . LEU A 1 93 ? -14.131 -2.337 14.388 1.00 81.38 93 LEU A C 1
ATOM 707 O O . LEU A 1 93 ? -14.749 -2.911 15.281 1.00 81.38 93 LEU A O 1
ATOM 711 N N . LEU A 1 94 ? -13.927 -1.016 14.425 1.00 83.06 94 LEU A N 1
ATOM 712 C CA . LEU A 1 94 ? -14.429 -0.185 15.528 1.00 83.06 94 LEU A CA 1
ATOM 713 C C . LEU A 1 94 ? -15.960 -0.228 15.649 1.00 83.06 94 LEU A C 1
ATOM 715 O O . LEU A 1 94 ? -16.491 -0.217 16.765 1.00 83.06 94 LEU A O 1
ATOM 719 N N . ALA A 1 95 ? -16.685 -0.312 14.529 1.00 79.62 95 ALA A N 1
ATOM 720 C CA . ALA A 1 95 ? -18.134 -0.492 14.543 1.00 79.62 95 ALA A CA 1
ATOM 721 C C . ALA A 1 95 ? -18.532 -1.833 15.183 1.00 79.62 95 ALA A C 1
ATO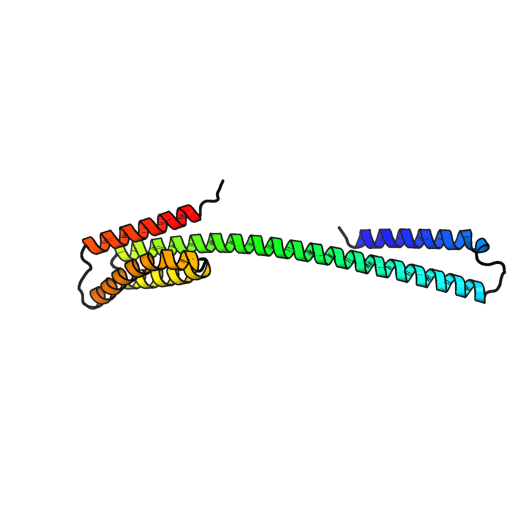M 723 O O . ALA A 1 95 ? -19.420 -1.846 16.040 1.00 79.62 95 ALA A O 1
ATOM 724 N N . GLN A 1 96 ? -17.827 -2.917 14.849 1.00 80.38 96 GLN A N 1
ATOM 725 C CA . GLN A 1 96 ? -18.040 -4.243 15.439 1.00 80.38 96 GLN A CA 1
ATOM 726 C C . GLN A 1 96 ? -17.669 -4.289 16.927 1.00 80.38 96 GLN A C 1
ATOM 728 O O . GLN A 1 96 ? -18.392 -4.893 17.715 1.00 80.38 96 GLN A O 1
ATOM 733 N N . VAL A 1 97 ? -16.597 -3.608 17.349 1.00 78.88 97 VAL A N 1
ATOM 734 C CA . VAL A 1 97 ? -16.245 -3.457 18.775 1.00 78.88 97 VAL A CA 1
ATOM 735 C C . VAL A 1 97 ? -17.374 -2.749 19.520 1.00 78.88 97 VAL A C 1
ATOM 737 O O . VAL A 1 97 ? -17.829 -3.213 20.563 1.00 78.88 97 VAL A O 1
ATOM 740 N N . ARG A 1 98 ? -17.883 -1.640 18.970 1.00 78.94 98 ARG A N 1
ATOM 741 C CA . ARG A 1 98 ? -18.984 -0.873 19.566 1.00 78.94 98 ARG A CA 1
ATOM 742 C C . ARG A 1 98 ? -20.261 -1.703 19.691 1.00 78.94 98 ARG A C 1
ATOM 744 O O . ARG A 1 98 ? -20.981 -1.570 20.679 1.00 78.94 98 ARG A O 1
ATOM 751 N N . GLU A 1 99 ? -20.565 -2.511 18.684 1.00 76.19 99 GLU A N 1
ATOM 752 C CA . GLU A 1 99 ? -21.715 -3.410 18.689 1.00 76.19 99 GLU A CA 1
ATOM 753 C C . GLU A 1 99 ? -21.541 -4.552 19.695 1.00 76.19 99 GLU A C 1
ATOM 755 O O . GLU A 1 99 ? -22.446 -4.794 20.492 1.00 76.19 99 GLU A O 1
ATOM 760 N N . GLY A 1 100 ? -20.350 -5.149 19.772 1.00 71.88 100 GLY A N 1
ATOM 761 C CA . GLY A 1 100 ? -20.008 -6.137 20.794 1.00 71.88 100 GLY A CA 1
ATOM 762 C C . GLY A 1 100 ? -20.150 -5.582 22.214 1.00 71.88 100 GLY A C 1
ATOM 763 O O . GLY A 1 100 ? -20.807 -6.193 23.051 1.00 71.88 100 GLY A O 1
ATOM 764 N N . VAL A 1 101 ? -19.661 -4.363 22.474 1.00 75.12 101 VAL A N 1
ATOM 765 C CA . VAL A 1 101 ? -19.820 -3.689 23.778 1.00 75.12 101 VAL A CA 1
ATOM 766 C C . VAL A 1 101 ? -21.289 -3.414 24.112 1.00 75.12 101 VAL A C 1
ATOM 768 O O . VAL A 1 101 ? -21.675 -3.507 25.277 1.00 75.12 101 VAL A O 1
ATOM 771 N N . LYS A 1 102 ? -22.129 -3.068 23.127 1.00 74.38 102 LYS A N 1
ATOM 772 C CA . LYS A 1 102 ? -23.576 -2.862 23.335 1.00 74.38 102 LYS A CA 1
ATOM 773 C C . LYS A 1 102 ? -24.304 -4.164 23.649 1.00 74.38 102 LYS A C 1
ATOM 775 O O . LYS A 1 102 ? -25.131 -4.186 24.555 1.00 74.38 102 LYS A O 1
ATOM 780 N N . ASN A 1 103 ? -23.961 -5.226 22.927 1.00 78.75 103 ASN A N 1
ATOM 781 C CA . ASN A 1 103 ? -24.582 -6.542 23.044 1.00 78.75 103 ASN A CA 1
ATOM 782 C C . ASN A 1 103 ? -23.969 -7.395 24.168 1.00 78.75 103 ASN A C 1
ATOM 784 O O . ASN A 1 103 ? -24.331 -8.558 24.303 1.00 78.75 103 ASN A O 1
ATOM 788 N N . LYS A 1 104 ? -23.061 -6.819 24.973 1.00 76.50 104 LYS A N 1
ATOM 789 C CA . LYS A 1 104 ? -22.314 -7.495 26.048 1.00 76.50 104 LYS A CA 1
ATOM 790 C C . LYS A 1 104 ? -21.486 -8.698 25.570 1.00 76.50 104 LYS A C 1
ATOM 792 O O . LYS A 1 104 ? -21.189 -9.590 26.343 1.00 76.50 104 LYS A O 1
ATOM 797 N N . LEU A 1 105 ? -21.091 -8.708 24.298 1.00 77.50 105 LEU A N 1
ATOM 798 C CA . LEU A 1 105 ? -20.201 -9.708 23.707 1.00 77.50 105 LEU A CA 1
ATOM 799 C C . LEU A 1 105 ? -18.750 -9.229 23.842 1.00 77.50 105 LEU A C 1
ATOM 801 O O . LEU A 1 105 ? -18.124 -8.821 22.857 1.00 77.50 105 LEU A O 1
ATOM 805 N N . TYR A 1 106 ? -18.237 -9.209 25.073 1.00 77.62 106 TYR A N 1
ATOM 806 C CA . TYR A 1 106 ? -16.949 -8.581 25.385 1.00 77.62 106 TYR A CA 1
ATOM 807 C C . TYR A 1 106 ? -15.758 -9.334 24.785 1.00 77.62 106 TYR A C 1
ATOM 809 O O . TYR A 1 106 ? -14.876 -8.689 24.223 1.00 77.62 106 TYR A O 1
ATOM 817 N N . ASP A 1 107 ? -15.804 -10.668 24.748 1.00 75.75 107 ASP A N 1
ATOM 818 C CA . ASP A 1 107 ? -14.806 -11.504 24.063 1.00 75.75 107 ASP A CA 1
ATOM 819 C C . ASP A 1 107 ? -14.654 -11.142 22.580 1.00 75.75 107 ASP A C 1
ATOM 821 O O . ASP A 1 107 ? -13.549 -10.988 22.049 1.00 75.75 107 ASP A O 1
ATOM 825 N N . SER A 1 108 ? -15.785 -11.000 21.884 1.00 74.75 108 SER A N 1
ATOM 826 C CA . SER A 1 108 ? -15.786 -10.642 20.465 1.00 74.75 108 SER A CA 1
ATOM 827 C C . SER A 1 108 ? -15.328 -9.200 20.263 1.00 74.75 108 SER A C 1
ATOM 829 O O . SER A 1 108 ? -14.600 -8.919 19.311 1.00 74.75 108 SER A O 1
ATOM 831 N N . ALA A 1 109 ? -15.736 -8.287 21.149 1.00 72.19 109 ALA A N 1
ATOM 832 C CA . ALA A 1 109 ? -15.307 -6.896 21.104 1.00 72.19 109 ALA A CA 1
ATOM 833 C C . ALA A 1 109 ? -13.794 -6.764 21.329 1.00 72.19 109 ALA A C 1
ATOM 835 O O . ALA A 1 109 ? -13.143 -6.003 20.621 1.00 72.19 109 ALA A O 1
ATOM 836 N N . TYR A 1 110 ? -13.221 -7.536 22.253 1.00 77.62 110 TYR A N 1
ATOM 837 C CA . TYR A 1 110 ? -11.786 -7.543 22.520 1.00 77.62 110 TYR A CA 1
ATOM 838 C C . TYR A 1 110 ? -10.986 -8.038 21.311 1.00 77.62 110 TYR A C 1
ATOM 840 O O . TYR A 1 110 ? -10.070 -7.353 20.857 1.00 77.62 110 TYR A O 1
ATOM 848 N N . LYS A 1 111 ? -11.379 -9.173 20.714 1.00 79.31 111 LYS A N 1
ATOM 849 C CA . LYS A 1 111 ? -10.717 -9.714 19.510 1.00 79.31 111 LYS A CA 1
ATOM 850 C C . LYS A 1 111 ? -10.736 -8.726 18.344 1.00 79.31 111 LYS A C 1
ATOM 852 O O . LYS A 1 111 ? -9.707 -8.498 17.712 1.00 79.31 111 LYS A O 1
ATOM 857 N N . ASN A 1 112 ? -11.886 -8.098 18.098 1.00 78.00 112 ASN A N 1
ATOM 858 C CA . ASN A 1 112 ? -12.022 -7.093 17.043 1.00 78.00 112 ASN A CA 1
ATOM 859 C C . ASN A 1 112 ? -11.194 -5.830 17.334 1.00 78.00 112 ASN A C 1
ATOM 861 O O . ASN A 1 112 ? -10.694 -5.192 16.407 1.00 78.00 112 ASN A O 1
ATOM 865 N N . PHE A 1 113 ? -11.012 -5.475 18.610 1.00 80.38 113 PHE A N 1
ATOM 866 C CA . PHE A 1 113 ? -10.186 -4.338 19.006 1.00 80.38 113 PHE A CA 1
ATOM 867 C C . PHE A 1 113 ? -8.684 -4.621 18.849 1.00 80.38 113 PHE A C 1
ATOM 869 O O . PHE A 1 113 ? -7.950 -3.761 18.365 1.00 80.38 113 PHE A O 1
ATOM 876 N N . GLU A 1 114 ? -8.220 -5.828 19.176 1.00 83.06 114 GLU A N 1
ATOM 877 C CA . GLU A 1 114 ? -6.829 -6.236 18.935 1.00 83.06 114 GLU A CA 1
ATOM 878 C C . GLU A 1 114 ? -6.484 -6.267 17.439 1.00 83.06 114 GLU A C 1
ATOM 880 O O . GLU A 1 114 ? -5.428 -5.766 17.034 1.00 83.06 114 GLU A O 1
ATOM 885 N N . GLU A 1 115 ? -7.397 -6.755 16.595 1.00 81.31 115 GLU A N 1
ATOM 886 C CA . GLU A 1 115 ? -7.200 -6.737 15.141 1.00 81.31 115 GLU A CA 1
ATOM 887 C C . GLU A 1 115 ? -7.164 -5.299 14.593 1.00 81.31 115 GLU A C 1
ATOM 889 O O . GLU A 1 115 ? -6.315 -4.962 13.762 1.00 81.31 115 GLU A O 1
ATOM 894 N N . PHE A 1 116 ? -7.995 -4.401 15.138 1.00 85.44 116 PHE A N 1
ATOM 895 C CA . PHE A 1 116 ? -7.931 -2.970 14.835 1.00 85.44 116 PHE A CA 1
ATOM 896 C C . PHE A 1 116 ? -6.556 -2.387 15.188 1.00 85.44 116 PHE A C 1
ATOM 898 O O . PHE A 1 116 ? -5.934 -1.737 14.346 1.00 85.44 116 PHE A O 1
ATOM 905 N N . ARG A 1 117 ? -6.031 -2.655 16.392 1.00 82.25 117 ARG A N 1
ATOM 906 C CA . ARG A 1 117 ? -4.705 -2.168 16.816 1.00 82.25 117 ARG A CA 1
ATOM 907 C C . ARG A 1 117 ? -3.599 -2.688 15.908 1.00 82.25 117 ARG A C 1
ATOM 909 O O . ARG A 1 117 ? -2.678 -1.945 15.570 1.00 82.25 117 ARG A O 1
ATOM 916 N N . ARG A 1 118 ? -3.670 -3.961 15.509 1.00 81.38 118 ARG A N 1
ATOM 917 C CA . ARG A 1 118 ? -2.706 -4.568 14.587 1.00 81.38 118 ARG A CA 1
ATOM 918 C C . ARG A 1 118 ? -2.694 -3.845 13.242 1.00 81.38 118 ARG A C 1
ATOM 920 O O . ARG A 1 118 ? -1.611 -3.477 12.794 1.00 81.38 118 ARG A O 1
ATOM 927 N N . MET A 1 119 ? -3.856 -3.600 12.637 1.00 77.00 119 MET A N 1
ATOM 928 C CA . MET A 1 119 ? -3.936 -2.880 11.361 1.00 77.00 119 MET A CA 1
ATOM 929 C C . MET A 1 119 ? -3.501 -1.419 11.492 1.00 77.00 119 MET A C 1
ATOM 931 O O . MET A 1 119 ? -2.713 -0.928 10.687 1.00 77.00 119 MET A O 1
ATOM 935 N N . ARG A 1 120 ? -3.933 -0.732 12.552 1.00 80.12 120 ARG A N 1
ATOM 936 C CA . ARG A 1 120 ? -3.602 0.675 12.807 1.00 80.12 120 ARG A CA 1
ATOM 937 C C . ARG A 1 120 ? -2.091 0.870 13.029 1.00 80.12 120 ARG A C 1
ATOM 939 O O . ARG A 1 120 ? -1.520 1.808 12.482 1.00 80.12 120 ARG A O 1
ATOM 946 N N . ARG A 1 121 ? -1.401 -0.064 13.703 1.00 80.75 121 ARG A N 1
ATOM 947 C CA . ARG A 1 121 ? 0.075 -0.074 13.844 1.00 80.75 121 ARG A CA 1
ATOM 948 C C . ARG A 1 121 ? 0.835 -0.180 12.522 1.00 80.75 121 ARG A C 1
ATOM 950 O O . ARG A 1 121 ? 1.937 0.343 12.433 1.00 80.75 121 ARG A O 1
ATOM 957 N N . MET A 1 122 ? 0.280 -0.865 11.521 1.00 74.19 122 MET A N 1
ATOM 958 C CA . MET A 1 122 ? 0.930 -1.009 10.210 1.00 74.19 122 MET A CA 1
ATOM 959 C C . MET A 1 122 ? 0.852 0.271 9.371 1.00 74.19 122 MET A C 1
ATOM 961 O O . MET A 1 122 ? 1.633 0.436 8.438 1.00 74.19 122 MET A O 1
ATOM 965 N N . VAL A 1 123 ? -0.090 1.162 9.694 1.00 74.12 123 VAL A N 1
ATOM 966 C CA . VAL A 1 123 ? -0.359 2.386 8.930 1.00 74.12 123 VAL A CA 1
ATOM 967 C C . VAL A 1 123 ? 0.202 3.632 9.622 1.00 74.12 123 VAL A C 1
ATOM 969 O O . VAL A 1 123 ? 0.568 4.586 8.939 1.00 74.12 123 VAL A O 1
ATOM 972 N N . LEU A 1 124 ? 0.277 3.650 10.958 1.00 73.56 124 LEU A N 1
ATOM 973 C CA . LEU A 1 124 ? 0.733 4.821 11.713 1.00 73.56 124 LEU A CA 1
ATOM 974 C C . LEU A 1 124 ? 2.253 4.983 11.728 1.00 73.56 124 LEU A C 1
ATOM 976 O O . LEU A 1 124 ? 3.011 4.015 11.800 1.00 73.56 124 LEU A O 1
ATOM 980 N N . SER A 1 125 ? 2.690 6.243 11.755 1.00 74.50 125 SER A N 1
ATOM 981 C CA . SER A 1 125 ? 4.077 6.577 12.057 1.00 74.50 125 SER A CA 1
ATOM 982 C C . SER A 1 125 ? 4.392 6.314 13.545 1.00 74.50 125 SER A C 1
ATOM 984 O O . SER A 1 125 ? 3.490 6.369 14.390 1.00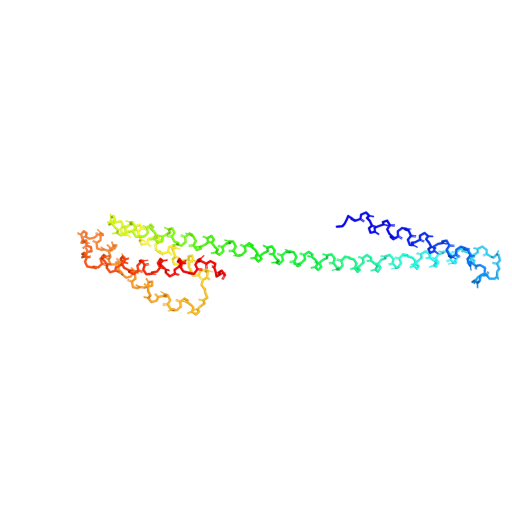 74.50 125 SER A O 1
ATOM 986 N N . PRO A 1 126 ? 5.664 6.072 13.916 1.00 74.31 126 PRO A N 1
ATOM 987 C CA . PRO A 1 126 ? 6.046 5.835 15.310 1.00 74.31 126 PRO A CA 1
ATOM 988 C C . PRO A 1 126 ? 5.677 6.980 16.271 1.00 74.31 126 PRO A C 1
ATOM 990 O O . PRO A 1 126 ? 5.379 6.728 17.438 1.00 74.31 126 PRO A O 1
ATOM 993 N N . SER A 1 127 ? 5.672 8.231 15.794 1.00 74.44 127 SER A N 1
ATOM 994 C CA . SER A 1 127 ? 5.298 9.409 16.590 1.00 74.44 127 SER A CA 1
ATOM 995 C C . SER A 1 127 ? 3.797 9.477 16.872 1.00 74.44 127 SER A C 1
ATOM 997 O O . SER A 1 127 ? 3.390 9.801 17.990 1.00 74.44 127 SER A O 1
ATOM 999 N N . ASP A 1 128 ? 2.969 9.120 15.890 1.00 76.38 128 ASP A N 1
ATOM 1000 C CA . ASP A 1 128 ? 1.511 9.112 16.052 1.00 76.38 128 ASP A CA 1
ATOM 1001 C C . ASP A 1 128 ? 1.070 7.951 16.945 1.00 76.38 128 ASP A C 1
ATOM 1003 O O . ASP A 1 128 ? 0.145 8.085 17.752 1.00 76.38 128 ASP A O 1
ATOM 1007 N N . LEU A 1 129 ? 1.792 6.829 16.859 1.00 75.69 129 LEU A N 1
ATOM 1008 C CA . LEU A 1 129 ? 1.528 5.640 17.652 1.00 75.69 129 LEU A CA 1
ATOM 1009 C C . LEU A 1 129 ? 1.612 5.925 19.154 1.00 75.69 129 LEU A C 1
ATOM 1011 O O . LEU A 1 129 ? 0.712 5.540 19.891 1.00 75.69 129 LEU A O 1
ATOM 1015 N N . ALA A 1 130 ? 2.642 6.643 19.611 1.00 77.25 130 ALA A N 1
ATOM 1016 C CA . ALA A 1 130 ? 2.808 6.978 21.028 1.00 77.25 130 ALA A CA 1
ATOM 1017 C C . ALA A 1 130 ? 1.636 7.812 21.584 1.00 77.25 130 ALA A C 1
ATOM 1019 O O . ALA A 1 130 ? 1.266 7.672 22.750 1.00 77.25 130 ALA A O 1
ATOM 1020 N N . THR A 1 131 ? 1.031 8.649 20.738 1.00 77.69 131 THR A N 1
ATOM 1021 C CA . THR A 1 131 ? -0.116 9.489 21.109 1.00 77.69 131 THR A CA 1
ATOM 1022 C C . THR A 1 131 ? -1.401 8.667 21.214 1.00 77.69 131 THR A C 1
ATOM 1024 O O . THR A 1 131 ? -2.146 8.815 22.182 1.00 77.69 131 THR A O 1
ATOM 1027 N N . GLU A 1 132 ? -1.655 7.773 20.253 1.00 77.19 132 GLU A N 1
ATOM 1028 C CA . GLU A 1 132 ? -2.862 6.930 20.246 1.00 77.19 132 GLU A CA 1
ATOM 1029 C C . GLU A 1 132 ? -2.785 5.753 21.229 1.00 77.19 132 GLU A C 1
ATOM 1031 O O . GLU A 1 132 ? -3.813 5.311 21.742 1.00 77.19 132 GLU A O 1
ATOM 1036 N N . GLN A 1 133 ? -1.579 5.285 21.558 1.00 81.88 133 GLN A N 1
ATOM 1037 C CA . GLN A 1 133 ? -1.359 4.136 22.436 1.00 81.88 133 GLN A CA 1
ATOM 1038 C C . GLN A 1 133 ? -2.035 4.311 23.804 1.00 81.88 133 GLN A C 1
ATOM 1040 O O . GLN A 1 133 ? -2.675 3.385 24.296 1.00 81.88 133 GLN A O 1
ATOM 1045 N N . LYS A 1 134 ? -1.981 5.517 24.384 1.00 79.62 134 LYS A N 1
ATOM 1046 C CA . LYS A 1 134 ? -2.622 5.815 25.674 1.00 79.62 134 LYS A CA 1
ATOM 1047 C C . LYS A 1 134 ? -4.148 5.659 25.624 1.00 79.62 134 LYS A C 1
ATOM 1049 O O . LYS A 1 134 ? -4.756 5.231 26.603 1.00 79.62 134 LYS A O 1
ATOM 1054 N N . GLU A 1 135 ? -4.770 6.006 24.498 1.00 78.00 135 GLU A N 1
ATOM 1055 C CA . GLU A 1 135 ? -6.213 5.836 24.289 1.00 78.00 135 GLU A CA 1
ATOM 1056 C C . GLU A 1 135 ? -6.567 4.362 24.072 1.00 78.00 135 GLU A C 1
ATOM 1058 O O . GLU A 1 135 ? -7.573 3.880 24.597 1.00 78.00 135 GLU A O 1
ATOM 1063 N N . TRP A 1 136 ? -5.719 3.625 23.350 1.00 83.00 136 TRP A N 1
ATOM 1064 C CA . TRP A 1 136 ? -5.914 2.194 23.124 1.00 83.00 136 TRP A CA 1
ATOM 1065 C C . TRP A 1 136 ? -5.783 1.389 24.408 1.00 83.00 136 TRP A C 1
ATOM 1067 O O . TRP A 1 136 ? -6.598 0.502 24.649 1.00 83.00 136 TRP A O 1
ATOM 1077 N N . ASP A 1 137 ? -4.809 1.711 25.254 1.00 82.56 137 ASP A N 1
ATOM 1078 C CA . ASP A 1 137 ? -4.603 1.021 26.526 1.00 82.56 137 ASP A CA 1
ATOM 1079 C C . ASP A 1 137 ? -5.775 1.275 27.487 1.00 82.56 137 ASP A C 1
ATOM 1081 O O . ASP A 1 137 ? -6.212 0.362 28.183 1.00 82.56 137 ASP A O 1
ATOM 1085 N N . ALA A 1 138 ? -6.377 2.471 27.462 1.00 77.00 138 ALA A N 1
ATOM 1086 C CA . ALA A 1 138 ? -7.583 2.759 28.239 1.00 77.00 138 ALA A CA 1
ATOM 1087 C C . ALA A 1 138 ? -8.784 1.891 27.812 1.00 77.00 138 ALA A C 1
ATOM 1089 O O . ALA A 1 138 ? -9.484 1.355 28.670 1.00 77.00 138 ALA A O 1
ATOM 1090 N N . ILE A 1 139 ? -9.006 1.718 26.505 1.00 75.25 139 ILE A N 1
ATOM 1091 C CA . ILE A 1 139 ? -10.094 0.876 25.977 1.00 75.25 139 ILE A CA 1
ATOM 1092 C C . ILE A 1 139 ? -9.807 -0.606 26.228 1.00 75.25 139 ILE A C 1
ATOM 1094 O O . ILE A 1 139 ? -10.707 -1.341 26.633 1.00 75.25 139 ILE A O 1
ATOM 1098 N N . THR A 1 140 ? -8.553 -1.026 26.046 1.00 82.06 140 THR A N 1
ATOM 1099 C CA . THR A 1 140 ? -8.108 -2.403 26.297 1.00 82.06 140 THR A CA 1
ATOM 1100 C C . THR A 1 140 ? -8.338 -2.771 27.753 1.00 82.06 140 THR A C 1
ATOM 1102 O O . THR A 1 140 ? -8.970 -3.783 28.009 1.00 82.06 140 THR A O 1
ATOM 1105 N N . ASN A 1 141 ? -7.937 -1.919 28.700 1.00 78.38 141 ASN A N 1
ATOM 1106 C CA . ASN A 1 141 ? -8.148 -2.168 30.126 1.00 78.38 141 ASN A CA 1
ATOM 1107 C C . ASN A 1 141 ? -9.635 -2.332 30.472 1.00 78.38 141 ASN A C 1
ATOM 1109 O O . ASN A 1 141 ? -9.986 -3.182 31.283 1.00 78.38 141 ASN A O 1
ATOM 1113 N N . VAL A 1 142 ? -10.527 -1.546 29.857 1.00 73.69 142 VAL A N 1
ATOM 1114 C CA . VAL A 1 142 ? -11.973 -1.686 30.096 1.00 73.69 142 VAL A CA 1
ATOM 1115 C C . VAL A 1 142 ? -12.518 -2.980 29.493 1.00 73.69 142 VAL A C 1
ATOM 1117 O O . VAL A 1 142 ? -13.323 -3.645 30.138 1.00 73.69 142 VAL A O 1
ATOM 1120 N N . LEU A 1 143 ? -12.097 -3.343 28.278 1.00 73.56 143 LEU A N 1
ATOM 1121 C CA . LEU A 1 143 ? -12.518 -4.588 27.633 1.00 73.56 143 LEU A CA 1
ATOM 1122 C C . LEU A 1 143 ? -11.951 -5.820 28.345 1.00 73.56 143 LEU A C 1
ATOM 1124 O O . LEU A 1 143 ? -12.670 -6.797 28.495 1.00 73.56 143 LEU A O 1
ATOM 1128 N N . ASP A 1 144 ? -10.716 -5.771 28.829 1.00 76.06 144 ASP A N 1
ATOM 1129 C CA . ASP A 1 144 ? -10.059 -6.870 29.541 1.00 76.06 144 ASP A CA 1
ATOM 1130 C C . ASP A 1 144 ? -10.749 -7.134 30.887 1.00 76.06 144 ASP A C 1
ATOM 1132 O O . ASP A 1 144 ? -11.187 -8.250 31.166 1.00 76.06 144 ASP A O 1
ATOM 1136 N N . VAL A 1 145 ? -11.017 -6.070 31.658 1.00 73.19 145 VAL A N 1
ATOM 1137 C CA . VAL A 1 145 ? -11.838 -6.154 32.877 1.00 73.19 145 VAL A CA 1
ATOM 1138 C C . VAL A 1 145 ? -13.227 -6.713 32.566 1.00 73.19 145 VAL A C 1
ATOM 1140 O O . VAL A 1 145 ? -13.712 -7.555 33.312 1.00 73.19 145 VAL A O 1
ATOM 1143 N N . ALA A 1 146 ? -13.857 -6.296 31.465 1.00 67.38 146 ALA A N 1
ATOM 1144 C CA . ALA A 1 146 ? -15.167 -6.801 31.056 1.00 67.38 146 ALA A CA 1
ATOM 1145 C C . ALA A 1 146 ? -15.151 -8.281 30.672 1.00 67.38 146 ALA A C 1
ATOM 1147 O O . ALA A 1 146 ? -16.092 -8.995 30.986 1.00 67.38 146 ALA A O 1
ATOM 1148 N N . THR A 1 147 ? -14.089 -8.728 30.010 1.00 66.81 147 THR A N 1
ATOM 1149 C CA . THR A 1 147 ? -13.919 -10.105 29.534 1.00 66.81 147 THR A CA 1
ATOM 1150 C C . THR A 1 147 ? -13.693 -11.054 30.713 1.00 66.81 147 THR A C 1
ATOM 1152 O O . THR A 1 147 ? -14.335 -12.098 30.826 1.00 66.81 147 THR A O 1
ATOM 1155 N N . ILE A 1 148 ? -12.867 -10.636 31.677 1.00 68.75 148 ILE A N 1
ATOM 1156 C CA . ILE A 1 148 ? -12.657 -11.352 32.942 1.00 68.75 148 ILE A CA 1
ATOM 1157 C C . ILE A 1 148 ? -13.952 -11.371 33.772 1.00 68.75 148 ILE A C 1
ATOM 1159 O O . ILE A 1 148 ? -14.321 -12.398 34.347 1.00 68.75 148 ILE A O 1
ATOM 1163 N N . ALA A 1 149 ? -14.675 -10.253 33.818 1.00 61.41 149 ALA A N 1
ATOM 1164 C CA . ALA A 1 149 ? -15.923 -10.141 34.559 1.00 61.41 149 ALA A CA 1
ATOM 1165 C C . ALA A 1 149 ? -17.052 -11.001 33.942 1.00 61.41 149 ALA A C 1
ATOM 1167 O O . ALA A 1 149 ? -17.778 -11.673 34.673 1.00 61.41 149 ALA A O 1
ATOM 1168 N N . ASP A 1 150 ? -17.132 -11.096 32.610 1.00 59.69 150 ASP A N 1
ATOM 1169 C CA . ASP A 1 150 ? -18.088 -11.960 31.898 1.00 59.69 150 ASP A CA 1
ATOM 1170 C C . ASP A 1 150 ? -17.828 -13.449 32.189 1.00 59.69 150 ASP A C 1
ATOM 1172 O O . ASP A 1 150 ? -18.753 -14.206 32.485 1.00 59.69 150 ASP A O 1
ATOM 1176 N N . SER A 1 151 ? -16.550 -13.850 32.272 1.00 57.41 151 SER A N 1
ATOM 1177 C CA . SER A 1 151 ? -16.156 -15.203 32.704 1.00 57.41 151 SER A CA 1
ATOM 1178 C C . SER A 1 151 ? -16.509 -15.520 34.169 1.00 57.41 151 SER A C 1
ATOM 1180 O O . SER A 1 151 ? -16.543 -16.686 34.564 1.00 57.41 151 SER A O 1
ATOM 1182 N N . THR A 1 152 ? -16.813 -14.493 34.973 1.00 56.38 152 THR A N 1
ATOM 1183 C CA . THR A 1 152 ? -17.192 -14.592 36.395 1.00 56.38 152 THR A CA 1
ATOM 1184 C C . THR A 1 152 ? -18.642 -14.164 36.675 1.00 56.38 152 THR A C 1
ATOM 1186 O O . THR A 1 152 ? -19.028 -14.047 37.838 1.00 56.38 152 THR A O 1
ATOM 1189 N N . ALA A 1 153 ? -19.468 -13.971 35.634 1.00 53.62 153 ALA A N 1
ATOM 1190 C CA . ALA A 1 153 ? -20.856 -13.485 35.702 1.00 53.62 153 ALA A CA 1
ATOM 1191 C C . ALA A 1 153 ? -21.046 -12.090 36.347 1.00 53.62 153 ALA A C 1
ATOM 1193 O O . ALA A 1 153 ? -22.172 -11.693 36.660 1.00 53.62 153 ALA A O 1
ATOM 1194 N N . LEU A 1 154 ? -19.969 -11.315 36.511 1.00 50.84 154 LEU A N 1
ATOM 1195 C CA . LEU A 1 154 ? -20.031 -9.902 36.870 1.00 50.84 154 LEU A CA 1
ATOM 1196 C C . LEU A 1 154 ? -20.139 -9.079 35.581 1.00 50.84 154 LEU A C 1
ATOM 1198 O O . LEU A 1 154 ? -19.221 -9.021 34.775 1.00 50.84 154 LEU A O 1
ATOM 1202 N N . THR A 1 155 ? -21.258 -8.399 35.360 1.00 55.44 155 THR A N 1
ATOM 1203 C CA . THR A 1 155 ? -21.362 -7.478 34.220 1.00 55.44 155 THR A CA 1
ATOM 1204 C C . THR A 1 155 ? -20.705 -6.138 34.547 1.00 55.44 155 THR A C 1
ATOM 1206 O O . THR A 1 155 ? -20.837 -5.654 35.671 1.00 55.44 155 THR A O 1
ATOM 1209 N N . LEU A 1 156 ? -20.066 -5.504 33.555 1.00 58.31 156 LEU A N 1
ATOM 1210 C CA . LEU A 1 156 ? -19.591 -4.116 33.646 1.00 58.31 156 LEU A CA 1
ATOM 1211 C C . LEU A 1 156 ? -20.676 -3.177 34.200 1.00 58.31 156 LEU A C 1
ATOM 1213 O O . LEU A 1 156 ? -21.839 -3.246 33.792 1.00 58.31 156 LEU A O 1
ATOM 1217 N N . ASP A 1 157 ? -20.266 -2.233 35.050 1.00 68.31 157 ASP A N 1
ATOM 1218 C CA . ASP A 1 157 ? -21.133 -1.143 35.496 1.00 68.31 157 ASP A CA 1
ATOM 1219 C C . ASP A 1 157 ? -21.527 -0.259 34.294 1.00 68.31 157 ASP A C 1
ATOM 1221 O O . ASP A 1 157 ? -20.702 0.057 33.426 1.00 68.31 157 ASP A O 1
ATOM 1225 N N . GLY A 1 158 ? -22.788 0.185 34.233 1.00 65.19 158 GLY A N 1
ATOM 1226 C CA . GLY A 1 158 ? -23.320 0.971 33.109 1.00 65.19 158 GLY A CA 1
ATOM 1227 C C . GLY A 1 158 ? -22.522 2.257 32.853 1.00 65.19 158 GLY A C 1
ATOM 1228 O O . GLY A 1 158 ? -22.416 2.738 31.718 1.00 65.19 158 GLY A O 1
ATOM 1229 N N . ARG A 1 159 ? -21.867 2.782 33.895 1.00 69.06 159 ARG A N 1
ATOM 1230 C CA . ARG A 1 159 ? -20.958 3.926 33.802 1.00 69.06 159 ARG A CA 1
ATOM 1231 C C . ARG A 1 159 ? -19.698 3.607 32.992 1.00 69.06 159 ARG A C 1
ATOM 1233 O O . ARG A 1 159 ? -19.324 4.412 32.136 1.00 69.06 159 ARG A O 1
ATOM 1240 N N . GLN A 1 160 ? -19.080 2.445 33.209 1.00 67.25 160 GLN A N 1
ATOM 1241 C CA . GLN A 1 160 ? -17.878 1.995 32.494 1.00 67.25 160 GLN A CA 1
ATOM 1242 C C . GLN A 1 160 ? -18.177 1.729 31.016 1.00 67.25 160 GLN A C 1
ATOM 1244 O O . GLN A 1 160 ? -17.431 2.178 30.142 1.00 67.25 160 GLN A O 1
ATOM 1249 N N . GLN A 1 161 ? -19.326 1.109 30.730 1.00 67.56 161 GLN A N 1
ATOM 1250 C CA . GLN A 1 161 ? -19.800 0.902 29.361 1.00 67.56 161 GLN A CA 1
ATOM 1251 C C . GLN A 1 161 ? -19.982 2.241 28.624 1.00 67.56 161 GLN A C 1
ATOM 1253 O O . GLN A 1 161 ? -19.535 2.394 27.486 1.00 67.56 161 GLN A O 1
ATOM 1258 N N . SER A 1 162 ? -20.571 3.248 29.282 1.00 69.44 162 SER A N 1
ATOM 1259 C CA . SER A 1 162 ? -20.750 4.578 28.681 1.00 69.44 162 SER A CA 1
ATOM 1260 C C . SER A 1 162 ? -19.420 5.279 28.369 1.00 69.44 162 SER A C 1
ATOM 1262 O O . SER A 1 162 ? -19.298 5.937 27.334 1.00 69.44 162 SER A O 1
ATOM 1264 N N . THR A 1 163 ? -18.413 5.121 29.236 1.00 71.81 163 THR A N 1
ATOM 1265 C CA . THR A 1 163 ? -17.083 5.723 29.067 1.00 71.81 163 THR A CA 1
ATOM 1266 C C . THR A 1 163 ? -16.340 5.083 27.898 1.00 71.81 163 THR A C 1
ATOM 1268 O O . THR A 1 163 ? -15.828 5.804 27.042 1.00 71.81 163 THR A O 1
ATOM 1271 N N . CYS A 1 164 ? -16.372 3.751 27.797 1.00 68.81 164 CYS A N 1
ATOM 1272 C CA . CYS A 1 164 ? -15.783 3.016 26.677 1.00 68.81 164 CYS A CA 1
ATOM 1273 C C . CYS A 1 164 ? -16.433 3.408 25.339 1.00 68.81 164 CYS A C 1
ATOM 1275 O O . CYS A 1 164 ? -15.747 3.757 24.379 1.00 68.81 164 CYS A O 1
ATOM 1277 N N . LEU A 1 165 ? -17.769 3.476 25.287 1.00 70.25 165 LEU A N 1
ATOM 1278 C CA . LEU A 1 165 ? -18.489 3.899 24.081 1.00 70.25 165 LEU A CA 1
ATOM 1279 C C . LEU A 1 165 ? -18.169 5.344 23.668 1.00 70.25 165 LEU A C 1
ATOM 1281 O O . LEU A 1 165 ? -18.107 5.639 22.472 1.00 70.25 165 LEU A O 1
ATOM 1285 N N . LYS A 1 166 ? -17.954 6.249 24.632 1.00 75.88 166 LYS A N 1
ATOM 1286 C CA . LYS A 1 166 ? -17.509 7.620 24.346 1.00 75.88 166 LYS A CA 1
ATOM 1287 C C . LYS A 1 166 ? -16.105 7.637 23.743 1.00 75.88 166 LYS A C 1
ATOM 1289 O O . LYS A 1 166 ? -15.919 8.294 22.725 1.00 75.88 166 LYS A O 1
ATOM 1294 N N . GLN A 1 167 ? -15.158 6.892 24.313 1.00 75.50 167 GLN A N 1
ATOM 1295 C CA . GLN A 1 167 ? -13.788 6.802 23.791 1.00 75.50 167 GLN A CA 1
ATOM 1296 C C . GLN A 1 167 ? -13.746 6.198 22.380 1.00 75.50 167 GLN A C 1
ATOM 1298 O O . GLN A 1 167 ? -13.118 6.769 21.490 1.00 75.50 167 GLN A O 1
ATOM 1303 N N . LEU A 1 168 ? -14.500 5.121 22.136 1.00 71.50 168 LEU A N 1
ATOM 1304 C CA . LEU A 1 168 ? -14.636 4.521 20.804 1.00 71.50 168 LEU A CA 1
ATOM 1305 C C . LEU A 1 168 ? -15.213 5.508 19.784 1.00 71.50 168 LEU A C 1
ATOM 1307 O O . LEU A 1 168 ? -14.755 5.563 18.643 1.00 71.50 168 LEU A O 1
ATOM 1311 N N . ARG A 1 169 ? -16.202 6.320 20.183 1.00 74.62 169 ARG A N 1
ATOM 1312 C CA . ARG A 1 169 ? -16.769 7.357 19.311 1.00 74.62 169 ARG A CA 1
ATOM 1313 C C . ARG A 1 169 ? -15.740 8.443 18.984 1.00 74.62 169 ARG A C 1
ATOM 1315 O O . ARG A 1 169 ? -15.657 8.839 17.824 1.00 74.62 169 ARG A O 1
ATOM 1322 N N . THR A 1 170 ? -14.957 8.893 19.964 1.00 78.06 170 THR A N 1
ATOM 1323 C CA . THR A 1 170 ? -13.873 9.862 19.742 1.00 78.06 170 THR A CA 1
ATOM 1324 C C . THR A 1 170 ? -12.852 9.325 18.739 1.00 78.06 170 THR A C 1
ATOM 1326 O O . THR A 1 170 ? -12.587 9.995 17.741 1.00 78.06 170 THR A O 1
ATOM 1329 N N . LEU A 1 171 ? -12.367 8.092 18.927 1.00 74.56 171 LEU A N 1
ATOM 1330 C CA . LEU A 1 171 ? -11.456 7.434 17.982 1.00 74.56 171 LEU A CA 1
ATOM 1331 C C . LEU A 1 171 ? -12.060 7.317 16.581 1.00 74.56 171 LEU A C 1
ATOM 1333 O O . LEU A 1 171 ? -11.424 7.707 15.609 1.00 74.56 171 LEU A O 1
ATOM 1337 N N . THR A 1 172 ? -13.313 6.867 16.475 1.00 76.88 172 THR A N 1
ATOM 1338 C CA . THR A 1 172 ? -14.011 6.755 15.181 1.00 76.88 172 THR A CA 1
ATOM 1339 C C . THR A 1 172 ? -14.020 8.104 14.457 1.00 76.88 172 THR A C 1
ATOM 1341 O O . THR A 1 172 ? -13.605 8.193 13.306 1.00 76.88 172 THR A O 1
ATOM 1344 N N . SER A 1 173 ? -14.397 9.181 15.156 1.00 78.88 173 SER A N 1
ATOM 1345 C CA . SER A 1 173 ? -14.427 10.529 14.574 1.00 78.88 173 SER A CA 1
ATOM 1346 C C . SER A 1 173 ? -13.049 11.061 14.174 1.00 78.88 173 SER A C 1
ATOM 1348 O O . SER A 1 173 ? -12.944 11.840 13.228 1.00 78.88 173 SER A O 1
ATOM 1350 N N . LYS A 1 174 ? -11.986 10.649 14.875 1.00 78.25 174 LYS A N 1
ATOM 1351 C CA . LYS A 1 174 ? -10.608 11.025 14.551 1.00 78.25 174 LYS A CA 1
ATOM 1352 C C . LYS A 1 174 ? -10.170 10.356 13.247 1.00 78.25 174 LYS A C 1
ATOM 1354 O O . LYS A 1 174 ? -9.699 11.037 12.341 1.00 78.25 174 LYS A O 1
ATOM 1359 N N . ILE A 1 175 ? -10.451 9.060 13.106 1.00 73.56 175 ILE A N 1
ATOM 1360 C CA . ILE A 1 175 ? -10.154 8.289 11.892 1.00 73.56 175 ILE A CA 1
ATOM 1361 C C . ILE A 1 175 ? -10.989 8.779 10.701 1.00 73.56 175 ILE A C 1
ATOM 1363 O O . ILE A 1 175 ? -10.464 8.915 9.601 1.00 73.56 175 ILE A O 1
ATOM 1367 N N . GLU A 1 176 ? -12.265 9.117 10.903 1.00 77.25 176 GLU A N 1
ATOM 1368 C CA . GLU A 1 176 ? -13.118 9.706 9.858 1.00 77.25 176 GLU A CA 1
ATOM 1369 C C . GLU A 1 176 ? -12.611 11.072 9.368 1.00 77.25 176 GLU A C 1
ATOM 1371 O O . GLU A 1 176 ? -12.761 11.401 8.190 1.00 77.25 176 GLU A O 1
ATOM 1376 N N . ARG A 1 177 ? -12.014 11.883 10.253 1.00 76.69 177 ARG A N 1
ATOM 1377 C CA . ARG A 1 177 ? -11.381 13.154 9.865 1.00 76.69 177 ARG A CA 1
ATOM 1378 C C . ARG A 1 177 ? -10.120 12.915 9.043 1.00 76.69 177 ARG A C 1
ATOM 1380 O O . ARG A 1 177 ? -9.957 13.560 8.018 1.00 76.69 177 ARG A O 1
ATOM 1387 N N . GLU A 1 178 ? -9.290 11.954 9.437 1.00 69.38 178 GLU A N 1
ATOM 1388 C CA . GLU A 1 178 ? -8.098 11.543 8.678 1.00 69.38 178 GLU A CA 1
ATOM 1389 C C . GLU A 1 178 ? -8.428 10.852 7.345 1.00 69.38 178 GLU A C 1
ATOM 1391 O O . GLU A 1 178 ? -7.568 10.737 6.470 1.00 69.38 178 GLU A O 1
ATOM 1396 N N . ALA A 1 179 ? -9.638 10.309 7.198 1.00 63.28 179 ALA A N 1
ATOM 1397 C CA . ALA A 1 179 ? -10.091 9.636 5.986 1.00 63.28 179 ALA A CA 1
ATOM 1398 C C . ALA A 1 179 ? -10.699 10.594 4.950 1.00 63.28 179 ALA A C 1
ATOM 1400 O O . ALA A 1 179 ? -10.837 10.201 3.789 1.00 63.28 179 ALA A O 1
ATOM 1401 N N . ARG A 1 180 ? -11.051 11.834 5.328 1.00 63.44 180 ARG A N 1
ATOM 1402 C CA . ARG A 1 180 ? -11.508 12.835 4.358 1.00 63.44 180 ARG A CA 1
ATOM 1403 C C . ARG A 1 180 ? -10.324 13.327 3.524 1.00 63.44 180 ARG A C 1
ATOM 1405 O O . ARG A 1 180 ? -9.327 13.742 4.109 1.00 63.44 180 ARG A O 1
ATOM 1412 N N . PRO A 1 181 ? -10.421 13.310 2.184 1.00 53.38 181 PRO A N 1
ATOM 1413 C CA . PRO A 1 181 ? -9.441 13.991 1.354 1.00 53.38 181 PRO A CA 1
ATOM 1414 C C . PRO A 1 181 ? -9.494 15.488 1.676 1.00 53.38 181 PRO A C 1
ATOM 1416 O O . PRO A 1 181 ? -10.581 16.071 1.700 1.00 53.38 181 PRO A O 1
ATOM 1419 N N . GLU A 1 182 ? -8.338 16.090 1.958 1.00 49.03 182 GLU A N 1
ATOM 1420 C CA . GLU A 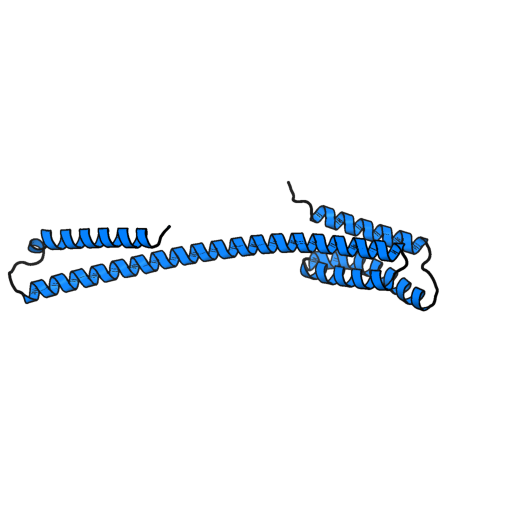1 182 ? -8.194 17.546 1.933 1.00 49.03 182 GLU A CA 1
ATOM 1421 C C . GLU A 1 182 ? -8.578 18.003 0.519 1.00 49.03 182 GLU A C 1
ATOM 1423 O O . GLU A 1 182 ? -7.937 17.620 -0.461 1.00 49.03 182 GLU A O 1
ATOM 1428 N N . THR A 1 183 ? -9.715 18.690 0.419 1.00 39.97 183 THR A N 1
ATOM 1429 C CA . THR A 1 183 ? -10.231 19.295 -0.816 1.00 39.97 183 THR A CA 1
ATOM 1430 C C . THR A 1 183 ? -9.423 20.512 -1.210 1.00 39.97 183 THR A C 1
ATOM 1432 O O . THR A 1 183 ? -9.175 21.327 -0.291 1.00 39.97 183 THR A O 1
#

Organism: NCBI:txid217203

Sequence (183 aa):
MKWSIVRTIYSIMGGVSLYFAGTHKEKFISGTNVDVDLSYWATVATFLALLIAIAEIVHSAHATKSLQAMVVQTLARRGAIDQHAAKGDCLNLLAQVREGVKNKLYDSAYKNFEEFRRMRRMVLSPSDLATEQKEWDAITNVLDVATIADSTALTLDGRQQSTCLKQLRTLTSKIEREARPET

Secondary structure (DSSP, 8-state):
--HHHHHHHHHHHHHHHHHHHHHTGGGT--S--HHHHHHHHHHHHHHHHHHHHHHHHHHHHHHHHHHHHHHHHHHHHHHHHHHHHHHHHHHHHHHHHHHHHHTT-HHHHHHHHHHHHHHHHHHS-HHHHHHHHHHHHHHHHHHHHHHHHHHTT-PPPHHHHHHHHHHHHHHHHHHHHHHS---

Foldseek 3Di:
DDPVVVVVVLVVVLVVLVVVCVVCVCVVDVDDDPVVVVVSVVVSVVVSVVVVVVVVVVVVVVVVVVVVVVVVVVVVVVVVVVLLVLLVLLLVLLVQLLVCLVVLVLVRNLVSLVVSLVSVVVNDDPVVCVVCVVLSVLLNVLSVVSVVCVVVVRHDDPVSSVVSSVSSVVVSVVSVVVSDPPD

=== Feature glossary ===
Reading guide. The protein is described through the following features:

Foldseek 3Di. A 3Di character summarizes, for each residue, the relative orientation of the Cα frame of its nearest spatial neighbor. Because it encodes fold topology rather than chemistry, 3Di alignments detect remote structural similarity that sequence alignment misses.

Contact-map, Ramachandran, and PAE plots. Plot images: a contact map (which residues are close in 3D, as an N×N binary image), a Ramachandran scatter (backbone torsion angles, revealing secondary-structure composition at a glance), and — for AlphaFold structures — a PAE heatmap (pairwise prediction confidence).

Radius of gyration, Cα contacts, bounding box. Radius of gyration (Rg) is the root-mean-square distance of Cα atoms from their centroid — a single number for overall size and compactness. A globular domain of N residues has Rg ≈ 2.2·N^0.38 Å; an extended or disordered chain has a much larger Rg. The Cα contact count is the number of residue pairs whose Cα atoms are within 8 Å and are more than four positions apart in sequence — a standard proxy for tertiary packing density. The bounding box is the smallest axis-aligned box enclosing all Cα atoms.

Secondary structure (8-state, DSSP). Eight-state secondary structure (DSSP): H is the canonical α-helix, G the tighter 3₁₀-helix, I the wider π-helix; E/B are β-structure, T and S are turns and bends, and '-' is everything else. DSSP derives these from the pattern of main-chain N–H···O=C hydrogen bonds, not from the sequence.

B-factor. B-factor (Debye–Waller factor) reflects atomic displacement in the crystal lattice. It is an experimental observable (units Å²), not a prediction; low values mean the atom is pinned down, high values mean it moves or is heterogeneous across the crystal.

pLDDT. pLDDT is the predicted lDDT-Cα score: AlphaFold's confidence that the local environment of each residue (all inter-atomic distances within 15 Å) is correctly placed. It is a per-residue number between 0 and 100, with higher meaning more reliable.

Nearest PDB structures. Nearest PDB neighbors are the top structural matches found by Foldseek when searching this structure against the entire Protein Data Bank. Each hit reports a TM-score (0 to 1; >0.5 almost always implies the same fold) and an E-value. These are *structural* homologs — they may share no detectable sequence similarity.

Solvent-accessible surface area. Accessible surface area quantifies burial. A residue with SASA near zero is packed into the hydrophobic core; one with SASA >100 Å² sits on the surface. Computed here via the Shrake–Rupley numerical algorithm with a 1.4 Å probe.

Rendered structure images. Structure images are PyMOL renders from six orthogonal camera directions. Cartoon representation draws helices as coils and strands as arrows; sticks shows the backbone as bonds; surface shows the solvent-excluded envelope. Rainbow coloring maps sequence position to hue (blue→red, N→C); chain coloring assigns a distinct color per polypeptide.

Backbone torsions (φ/ψ). φ (phi) and ψ (psi) are the two rotatable backbone dihedrals per residue: φ is the C(i-1)–N–Cα–C torsion, ψ is the N–Cα–C–N(i+1) torsion, both in degrees on (−180°, 180°]. α-helical residues cluster near (−60°, −45°); β-strand residues near (−120°, +130°). A Ramachandran plot is simply a scatter of (φ, ψ) for every residue.

Predicted aligned error. Predicted Aligned Error (PAE) is an AlphaFold confidence matrix: entry (i, j) is the expected error in the position of residue j, in ångströms, when the prediction is superimposed on the true structure at residue i. Low PAE within a block of residues means that block is internally rigid and well-predicted; high PAE between two blocks means their relative placement is uncertain even if each block individually is confident.

mmCIF coordinates. Structure coordinates are given as an mmCIF _atom_site loop: one row per atom with element, residue name, chain id, sequence number, and x/y/z position in Å. Only the four main-chain atoms per residue are included here; side chains are omitted to keep the record compact.

InterPro / GO / CATH / organism. Database cross-references. InterPro integrates a dozen domain/family signature databases into unified entries with residue-range hits. GO terms attach function/process/location labels with evidence codes. CATH codes position the fold in a four-level structural taxonomy. Organism is the NCBI-taxonomy species name.

Secondary structure (3-state, P-SEA). SS3 is a coarse helix/strand/coil call (letters a/b/c) made by the P-SEA algorithm from inter-Cα distances and dihedrals. It is less detailed than DSSP but needs only Cα positions.

Sequence. Sequence gives the chain of amino acids in standard one-letter code (A=alanine, C=cysteine, …, Y=tyrosine), read N→C. It is the only feature that is directly encoded by the gene; all structural features are derived from the folded form of this sequence.